Protein AF-A0A7C9RHJ8-F1 (afdb_monomer)

Foldseek 3Di:
DQLVVFALVLLVQLLVCLVVVNLVSSVVSLVSNVVSCVVVVVVVVCCCPPHDHDDLVCLLLCLLVLQRLLSSLSSVLSNDAAAQDPSSVVSLVVSVVSVVVCVVCVVVNVPDDDAPSNCSNLNNLVSSLVSLVSNVVRVDDDPSVVVSVVSVVVSVVSVVVNVVVCVVCVVVVNHDDDDDDPPPD

Sequence (185 aa):
VLYLPMVAGNFVSANLAAAFGLGDLGALFFGGGVLAWLALESVLMHRLYVHAPLAPPLRPTLGIQLAPAVVGCSAYLSLTSGAPDLIAKGLLGYGVFQFLILVRLLPWIMEQRFAASYWAFTFGLTAMAFDGLRFVERGAGGLILPLAYVLFAVTNICMAAIVIWTLWLLVHGRLVPAPTSPAVA

Radius of gyration: 18.07 Å; Cα contacts (8 Å, |Δi|>4): 200; chains: 1; bounding box: 62×36×48 Å

Organism: NCBI:txid2712852

pLDDT: mean 93.65, std 8.36, range [54.91, 98.56]

InterPro domains:
  IPR004695 Transporter protein SLAC1/Mae1/ Ssu1/TehA [PF03595] (3-166)
  IPR038665 Voltage-dependent anion channel superfamily [G3DSA:1.50.10.150] (1-176)
  IPR052951 Tellurite Resistance Ion Channel [PTHR37955] (3-175)

Mean predicted aligned error: 4.38 Å

Solvent-accessible surface area (backbone atoms only — not comparable to full-atom values): 9691 Å² total; per-residue (Å²): 116,78,55,52,70,52,22,50,45,21,18,52,48,9,33,52,27,26,76,73,68,37,49,69,64,11,50,53,26,37,50,50,12,52,56,45,38,60,61,48,48,56,58,50,52,49,46,67,72,73,46,80,77,71,58,68,89,54,36,33,50,56,28,46,70,31,22,62,36,14,39,44,25,46,21,52,51,55,69,52,79,71,60,74,48,70,67,45,51,49,24,45,51,53,21,54,50,46,45,52,52,49,61,70,45,38,67,73,42,54,74,51,80,91,58,76,51,54,58,35,31,50,63,16,40,51,31,42,20,49,40,31,47,51,33,39,75,36,68,42,55,78,74,49,41,64,47,16,54,52,41,38,52,50,35,52,52,52,49,50,51,54,50,53,54,48,52,51,28,49,77,69,68,63,60,64,79,77,82,77,72,76,79,84,127

Secondary structure (DSSP, 8-state):
-THIIIIIHHHHHHHHHHHTT-HHHHHHHHHHHHHHHHHHHHHHHHHHHHSPPPPGGGGGGGGGGGHHHHHHHHHHHHH--SS--HHHHHHHHHHHHHHHHHHHHHHHHTTSPP-GGGGGGHHHHHHHHHHHHHHHHTT--TTHHHHHHHHHHHHHHHHHHHHHHHHHHHHTT-SSPPP-PPP--

Structure (mmCIF, N/CA/C/O backbone):
data_AF-A0A7C9RHJ8-F1
#
_entry.id   AF-A0A7C9RHJ8-F1
#
loop_
_atom_site.group_PDB
_atom_site.id
_atom_site.type_symbol
_atom_site.label_atom_id
_atom_site.label_alt_id
_atom_site.label_comp_id
_atom_site.label_asym_id
_atom_site.label_entity_id
_atom_site.label_seq_id
_atom_site.pdbx_PDB_ins_code
_atom_site.Cartn_x
_atom_site.Cartn_y
_atom_site.Cartn_z
_atom_site.occupancy
_atom_site.B_iso_or_equiv
_atom_site.auth_seq_id
_atom_site.auth_comp_id
_atom_site.auth_asym_id
_atom_site.auth_atom_id
_atom_site.pdbx_PDB_model_num
ATOM 1 N N . VAL A 1 1 ? -13.067 2.347 1.877 1.00 58.03 1 VAL A N 1
ATOM 2 C CA . VAL A 1 1 ? -13.627 1.213 1.095 1.00 58.03 1 VAL A CA 1
ATOM 3 C C . VAL A 1 1 ? -13.576 1.462 -0.412 1.00 58.03 1 VAL A C 1
ATOM 5 O O . VAL A 1 1 ? -13.327 0.513 -1.136 1.00 58.03 1 VAL A O 1
ATOM 8 N N . LEU A 1 2 ? -13.714 2.708 -0.891 1.00 75.44 2 LEU A N 1
ATOM 9 C CA . LEU A 1 2 ? -13.758 3.023 -2.332 1.00 75.44 2 LEU A CA 1
ATOM 10 C C . LEU A 1 2 ? -12.549 2.534 -3.163 1.00 75.44 2 LEU A C 1
ATOM 12 O O . LEU A 1 2 ? -12.748 2.113 -4.297 1.00 75.44 2 LEU A O 1
ATOM 16 N N . TYR A 1 3 ? -11.327 2.497 -2.611 1.00 81.94 3 TYR A N 1
ATOM 17 C CA . TYR A 1 3 ? -10.165 1.967 -3.346 1.00 81.94 3 TYR A CA 1
ATOM 18 C C . TYR A 1 3 ? -10.203 0.454 -3.599 1.00 81.94 3 TYR A C 1
ATOM 20 O O . TYR A 1 3 ? -9.603 -0.010 -4.563 1.00 81.94 3 TYR A O 1
ATOM 28 N N . LEU A 1 4 ? -10.861 -0.336 -2.746 1.00 82.62 4 LEU A N 1
ATOM 29 C CA . LEU A 1 4 ? -10.744 -1.798 -2.793 1.00 82.62 4 LEU A CA 1
ATOM 30 C C . LEU A 1 4 ? -11.284 -2.410 -4.101 1.00 82.62 4 LEU A C 1
ATOM 32 O O . LEU A 1 4 ? -10.529 -3.114 -4.768 1.00 82.62 4 LEU A O 1
ATOM 36 N N . PRO A 1 5 ? -12.533 -2.140 -4.526 1.00 84.38 5 PRO A N 1
ATOM 37 C CA . PRO A 1 5 ? -13.049 -2.736 -5.755 1.00 84.38 5 PRO A CA 1
ATOM 38 C C . PRO A 1 5 ? -12.432 -2.110 -7.012 1.00 84.38 5 PRO A C 1
ATOM 40 O O . PRO A 1 5 ? -12.042 -2.829 -7.925 1.00 84.38 5 PRO A O 1
ATOM 43 N N . MET A 1 6 ? -12.315 -0.778 -7.052 1.00 86.75 6 MET A N 1
ATOM 44 C CA . MET A 1 6 ? -11.986 -0.053 -8.287 1.00 86.75 6 MET A CA 1
ATOM 45 C C . MET A 1 6 ? -10.487 0.093 -8.541 1.00 86.75 6 MET A C 1
ATOM 47 O O . MET A 1 6 ? -10.074 0.196 -9.689 1.00 86.75 6 MET A O 1
ATOM 51 N N . VAL A 1 7 ? -9.659 0.131 -7.498 1.00 94.06 7 VAL A N 1
ATOM 52 C CA . VAL A 1 7 ? -8.215 0.369 -7.644 1.00 94.06 7 VAL A CA 1
ATOM 53 C C . VAL A 1 7 ? -7.445 -0.906 -7.357 1.00 94.06 7 VAL A C 1
ATOM 55 O O . VAL A 1 7 ? -6.773 -1.435 -8.239 1.00 94.06 7 VAL A O 1
ATOM 58 N N . ALA A 1 8 ? -7.596 -1.448 -6.148 1.00 92.50 8 ALA A N 1
ATOM 59 C CA . ALA A 1 8 ? -6.897 -2.665 -5.756 1.00 92.50 8 ALA A CA 1
ATOM 60 C C . ALA A 1 8 ? -7.303 -3.859 -6.630 1.00 92.50 8 ALA A C 1
ATOM 62 O O . ALA A 1 8 ? -6.426 -4.565 -7.115 1.00 92.50 8 ALA A O 1
ATOM 63 N N . GLY A 1 9 ? -8.601 -4.053 -6.893 1.00 94.12 9 GLY A N 1
ATOM 64 C CA . GLY A 1 9 ? -9.081 -5.128 -7.769 1.00 94.12 9 GLY A CA 1
ATOM 65 C C . GLY A 1 9 ? -8.458 -5.085 -9.169 1.00 94.12 9 GLY A C 1
ATOM 66 O O . GLY A 1 9 ? -7.994 -6.108 -9.672 1.00 94.12 9 GLY A O 1
ATOM 67 N N . ASN A 1 10 ? -8.360 -3.892 -9.759 1.00 97.31 10 ASN A N 1
ATOM 68 C CA . ASN A 1 10 ? -7.722 -3.685 -11.058 1.00 97.31 10 ASN A CA 1
ATOM 69 C C . ASN A 1 10 ? -6.212 -3.982 -11.015 1.00 97.31 10 ASN A C 1
ATOM 71 O O . ASN A 1 10 ? -5.720 -4.759 -11.827 1.00 97.31 10 ASN A O 1
ATOM 75 N N . PHE A 1 11 ? -5.467 -3.460 -10.038 1.00 97.94 11 PHE A N 1
ATOM 76 C CA . PHE A 1 11 ? -4.027 -3.739 -9.941 1.00 97.94 11 PHE A CA 1
ATOM 77 C C . PHE A 1 11 ? -3.700 -5.202 -9.617 1.00 97.94 11 PHE A C 1
ATOM 79 O O . PHE A 1 11 ? -2.721 -5.746 -10.126 1.00 97.94 11 PHE A O 1
ATOM 86 N N . VAL A 1 12 ? -4.516 -5.872 -8.802 1.00 96.88 12 VAL A N 1
ATOM 87 C CA . VAL A 1 12 ? -4.368 -7.312 -8.543 1.00 96.88 12 VAL A CA 1
ATOM 88 C C . VAL A 1 12 ? -4.654 -8.111 -9.816 1.00 96.88 12 VAL A C 1
ATOM 90 O O . VAL A 1 12 ? -3.893 -9.020 -10.141 1.00 96.88 12 VAL A O 1
ATOM 93 N N . SER A 1 13 ? -5.681 -7.733 -10.582 1.00 97.81 13 SER A N 1
ATOM 94 C CA . SER A 1 13 ? -5.983 -8.354 -11.879 1.00 97.81 13 SER A CA 1
ATOM 95 C C . SER A 1 13 ? -4.847 -8.152 -12.884 1.00 97.81 13 SER A C 1
ATOM 97 O O . SER A 1 13 ? -4.486 -9.089 -13.589 1.00 97.81 13 SER A O 1
ATOM 99 N N . ALA A 1 14 ? -4.225 -6.969 -12.897 1.00 98.25 14 ALA A N 1
ATOM 100 C CA . ALA A 1 14 ? -3.061 -6.678 -13.729 1.00 98.25 14 ALA A CA 1
ATOM 101 C C . ALA A 1 14 ? -1.853 -7.562 -13.377 1.00 98.25 14 ALA A C 1
ATOM 103 O O . ALA A 1 14 ? -1.250 -8.160 -14.267 1.00 98.25 14 ALA A O 1
ATOM 104 N N . ASN A 1 15 ? -1.540 -7.704 -12.083 1.00 97.06 15 ASN A N 1
ATOM 105 C CA . ASN A 1 15 ? -0.492 -8.614 -11.609 1.00 97.06 15 ASN A CA 1
ATOM 106 C C . ASN A 1 15 ? -0.766 -10.066 -12.022 1.00 97.06 15 ASN A C 1
ATOM 108 O O . ASN A 1 15 ? 0.134 -10.759 -12.493 1.00 97.06 15 ASN A O 1
ATOM 112 N N . LEU A 1 16 ? -2.009 -10.526 -11.861 1.00 97.81 16 LEU A N 1
ATOM 113 C CA . LEU A 1 16 ? -2.390 -11.891 -12.207 1.00 97.81 16 LEU A CA 1
ATOM 114 C C . LEU A 1 16 ? -2.305 -12.137 -13.719 1.00 97.81 16 LEU A C 1
ATOM 116 O O . LEU A 1 16 ? -1.747 -13.143 -14.145 1.00 97.81 16 LEU A O 1
ATOM 120 N N . ALA A 1 17 ? -2.803 -11.205 -14.532 1.00 98.06 17 ALA A N 1
ATOM 121 C CA . ALA A 1 17 ? -2.703 -11.275 -15.986 1.00 98.06 17 ALA A CA 1
ATOM 122 C C . ALA A 1 17 ? -1.237 -11.339 -16.442 1.00 98.06 17 ALA A C 1
ATOM 124 O O . ALA A 1 17 ? -0.893 -12.188 -17.264 1.00 98.06 17 ALA A O 1
ATOM 125 N N . ALA A 1 18 ? -0.359 -10.524 -15.847 1.00 97.25 18 ALA A N 1
ATOM 126 C CA . ALA A 1 18 ? 1.078 -10.575 -16.105 1.00 97.25 18 ALA A CA 1
ATOM 127 C C . ALA A 1 18 ? 1.683 -11.950 -15.768 1.00 97.25 18 ALA A C 1
ATOM 129 O O . ALA A 1 18 ? 2.446 -12.495 -16.565 1.00 97.25 18 ALA A O 1
ATOM 130 N N . ALA A 1 19 ? 1.298 -12.551 -14.636 1.00 96.50 19 ALA A N 1
ATOM 131 C CA . ALA A 1 19 ? 1.767 -13.878 -14.231 1.00 96.50 19 ALA A CA 1
ATOM 132 C C . ALA A 1 19 ? 1.355 -14.997 -15.209 1.00 96.50 19 ALA A C 1
ATOM 134 O O . ALA A 1 19 ? 2.081 -15.978 -15.354 1.00 96.50 19 ALA A O 1
ATOM 135 N N . PHE A 1 20 ? 0.228 -14.840 -15.912 1.00 97.62 20 PHE A N 1
ATOM 136 C CA . PHE A 1 20 ? -0.222 -15.756 -16.969 1.00 97.62 20 PHE A CA 1
ATOM 137 C C . PHE A 1 20 ? 0.298 -15.400 -18.373 1.00 97.62 20 PHE A C 1
ATOM 139 O O . PHE A 1 20 ? -0.096 -16.036 -19.348 1.00 97.62 20 PHE A O 1
ATOM 146 N N . GLY A 1 21 ? 1.162 -14.388 -18.507 1.00 97.06 21 GLY A N 1
ATOM 147 C CA . GLY A 1 21 ? 1.668 -13.925 -19.804 1.00 97.06 21 GLY A CA 1
ATOM 148 C C . GLY A 1 21 ? 0.656 -13.118 -20.629 1.00 97.06 21 GLY A C 1
ATOM 149 O O . GLY A 1 21 ? 0.895 -12.845 -21.802 1.00 97.06 21 GLY A O 1
ATOM 150 N N . LEU A 1 22 ? -0.464 -12.702 -20.031 1.00 97.81 22 LEU A N 1
ATOM 151 C CA . LEU A 1 22 ? -1.516 -11.901 -20.664 1.00 97.81 22 LEU A CA 1
ATOM 152 C C . LEU A 1 22 ? -1.205 -10.400 -20.533 1.00 97.81 22 LEU A C 1
ATOM 154 O O . LEU A 1 22 ? -1.938 -9.655 -19.880 1.00 97.81 22 LEU A O 1
ATOM 158 N N . GLY A 1 23 ? -0.096 -9.961 -21.137 1.00 96.81 23 GLY A N 1
ATOM 159 C CA . GLY A 1 23 ? 0.442 -8.601 -20.991 1.00 96.81 23 GLY A CA 1
ATOM 160 C C . GLY A 1 23 ? -0.550 -7.489 -21.347 1.00 96.81 23 GLY A C 1
ATOM 161 O O . GLY A 1 23 ? -0.765 -6.590 -20.537 1.00 96.81 23 GLY A O 1
ATOM 162 N N . ASP A 1 24 ? -1.216 -7.583 -22.502 1.00 97.69 24 ASP A N 1
ATOM 163 C CA . ASP A 1 24 ? -2.173 -6.560 -22.957 1.00 97.69 24 ASP A CA 1
ATOM 164 C C . ASP A 1 24 ? -3.378 -6.440 -22.019 1.00 97.69 24 ASP A C 1
ATOM 166 O O . ASP A 1 24 ? -3.777 -5.340 -21.638 1.00 97.69 24 ASP A O 1
ATOM 170 N N . LEU A 1 25 ? -3.927 -7.576 -21.578 1.00 98.19 25 LEU A N 1
ATOM 171 C CA . LEU A 1 25 ? -5.016 -7.593 -20.601 1.00 98.19 25 LEU A CA 1
ATOM 172 C C . LEU A 1 25 ? -4.565 -6.969 -19.277 1.00 98.19 25 LEU A C 1
ATOM 174 O O . LEU A 1 25 ? -5.292 -6.178 -18.674 1.00 98.19 25 LEU A O 1
ATOM 178 N N . GLY A 1 26 ? -3.349 -7.295 -18.843 1.00 98.25 26 GLY A N 1
ATOM 179 C CA . GLY A 1 26 ? -2.755 -6.702 -17.659 1.00 98.25 26 GLY A CA 1
ATOM 180 C C . GLY A 1 26 ? -2.580 -5.189 -17.786 1.00 98.25 26 GLY A C 1
ATOM 181 O O . GLY A 1 26 ? -2.896 -4.467 -16.842 1.00 98.25 26 GLY A O 1
ATOM 182 N N . ALA A 1 27 ? -2.181 -4.690 -18.957 1.00 98.19 27 ALA A N 1
ATOM 183 C CA . ALA A 1 27 ? -2.074 -3.260 -19.235 1.00 98.19 27 ALA A CA 1
ATOM 184 C C . ALA A 1 27 ? -3.438 -2.548 -19.183 1.00 98.19 27 ALA A C 1
ATOM 186 O O . ALA A 1 27 ? -3.531 -1.457 -18.615 1.00 98.19 27 ALA A O 1
ATOM 187 N N . LEU A 1 28 ? -4.508 -3.171 -19.697 1.00 98.31 28 LEU A N 1
ATOM 188 C CA . LEU A 1 28 ? -5.873 -2.636 -19.596 1.00 98.31 28 LEU A CA 1
ATOM 189 C C . LEU A 1 28 ? -6.322 -2.509 -18.134 1.00 98.31 28 LEU A C 1
ATOM 191 O O . LEU A 1 28 ? -6.813 -1.455 -17.723 1.00 98.31 28 LEU A O 1
ATOM 195 N N . PHE A 1 29 ? -6.105 -3.553 -17.330 1.00 98.38 29 PHE A N 1
ATOM 196 C CA . PHE A 1 29 ? -6.409 -3.521 -15.899 1.00 98.38 29 PHE A CA 1
ATOM 197 C C . PHE A 1 29 ? -5.551 -2.501 -15.146 1.00 98.38 29 PHE A C 1
ATOM 199 O O . PHE A 1 29 ? -6.068 -1.761 -14.310 1.00 98.38 29 PHE A O 1
ATOM 206 N N . PHE A 1 30 ? -4.258 -2.405 -15.462 1.00 98.38 30 PHE A N 1
ATOM 207 C CA . PHE A 1 30 ? -3.368 -1.410 -14.873 1.00 98.38 30 PHE A CA 1
ATOM 208 C C . PHE A 1 30 ? -3.857 0.014 -15.162 1.00 98.38 30 PHE A C 1
ATOM 210 O O . PHE A 1 30 ? -4.020 0.803 -14.232 1.00 98.38 30 PHE A O 1
ATOM 217 N N . GLY A 1 31 ? -4.174 0.324 -16.423 1.00 97.88 31 GLY A N 1
ATOM 218 C CA . GLY A 1 31 ? -4.719 1.622 -16.821 1.00 97.88 31 GLY A CA 1
ATOM 219 C C . GLY A 1 31 ? -6.036 1.946 -16.113 1.00 97.88 31 GLY A C 1
ATOM 220 O O . GLY A 1 31 ? -6.184 3.037 -15.561 1.00 97.88 31 GLY A O 1
ATOM 221 N N . GLY A 1 32 ? -6.960 0.980 -16.046 1.00 97.69 32 GLY A N 1
ATOM 222 C CA . GLY A 1 32 ? -8.212 1.116 -15.297 1.00 97.69 32 GLY A CA 1
ATOM 223 C C . GLY A 1 32 ? -7.983 1.425 -13.814 1.00 97.69 32 GLY A C 1
ATOM 224 O O . GLY A 1 32 ? -8.631 2.313 -13.262 1.00 97.69 32 GLY A O 1
ATOM 225 N N . GLY A 1 33 ? -7.011 0.756 -13.187 1.00 97.62 33 GLY A N 1
ATOM 226 C CA . GLY A 1 33 ? -6.621 0.995 -11.798 1.00 97.62 33 GLY A CA 1
ATOM 227 C C . GLY A 1 33 ? -6.017 2.382 -11.569 1.00 97.62 33 GLY A C 1
ATOM 228 O O . GLY A 1 33 ? -6.431 3.069 -10.636 1.00 97.62 33 GLY A O 1
ATOM 229 N N . VAL A 1 34 ? -5.092 2.828 -12.428 1.00 97.69 34 VAL A N 1
ATOM 230 C CA . VAL A 1 34 ? -4.459 4.157 -12.320 1.00 97.69 34 VAL A CA 1
ATOM 231 C C . VAL A 1 34 ? -5.487 5.271 -12.498 1.00 97.69 34 VAL A C 1
ATOM 233 O O . VAL A 1 34 ? -5.550 6.183 -11.675 1.00 97.69 34 VAL A O 1
ATOM 236 N N . LEU A 1 35 ? -6.319 5.206 -13.539 1.00 96.88 35 LEU A N 1
ATOM 237 C CA . LEU A 1 35 ? -7.312 6.249 -13.807 1.00 96.88 35 LEU A CA 1
ATOM 238 C C . LEU A 1 35 ? -8.378 6.309 -12.706 1.00 96.88 35 LEU A C 1
ATOM 240 O O . LEU A 1 35 ? -8.727 7.398 -12.247 1.00 96.88 35 LEU A O 1
ATOM 244 N N . ALA A 1 36 ? -8.848 5.152 -12.226 1.00 96.00 36 ALA A N 1
ATOM 245 C CA . ALA A 1 36 ? -9.770 5.093 -11.095 1.00 96.00 36 ALA A CA 1
ATOM 246 C C . ALA A 1 36 ? -9.131 5.628 -9.807 1.00 96.00 36 ALA A C 1
ATOM 248 O O . ALA A 1 36 ? -9.794 6.330 -9.043 1.00 96.00 36 ALA A O 1
ATOM 249 N N . TRP A 1 37 ? -7.852 5.324 -9.569 1.00 96.56 37 TRP A N 1
ATOM 250 C CA . TRP A 1 37 ? -7.121 5.840 -8.418 1.00 96.56 37 TRP A CA 1
ATOM 251 C C . TRP A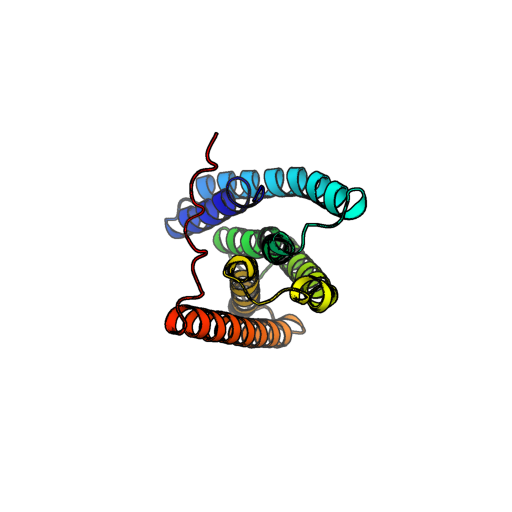 1 37 ? -7.070 7.358 -8.438 1.00 96.56 37 TRP A C 1
ATOM 253 O O . TRP A 1 37 ? -7.538 7.974 -7.485 1.00 96.56 37 TRP A O 1
ATOM 263 N N . LEU A 1 38 ? -6.579 7.961 -9.519 1.00 94.31 38 LEU A N 1
ATOM 264 C CA . LEU A 1 38 ? -6.441 9.413 -9.602 1.00 94.31 38 LEU A CA 1
ATOM 265 C C . LEU A 1 38 ? -7.791 10.129 -9.451 1.00 94.31 38 LEU A C 1
ATOM 267 O O . LEU A 1 38 ? -7.870 11.135 -8.749 1.00 94.31 38 LEU A O 1
ATOM 271 N N . ALA A 1 39 ? -8.863 9.581 -10.031 1.00 93.88 39 ALA A N 1
ATOM 272 C CA . ALA A 1 39 ? -10.209 10.129 -9.874 1.00 93.88 39 ALA A CA 1
ATOM 273 C C . ALA A 1 39 ? -10.719 10.056 -8.419 1.00 93.88 39 ALA A C 1
ATOM 275 O O . ALA A 1 39 ? -11.304 11.014 -7.911 1.00 93.88 39 ALA A O 1
ATOM 276 N N . LEU A 1 40 ? -10.502 8.929 -7.732 1.00 93.75 40 LEU A N 1
ATOM 277 C CA . LEU A 1 40 ? -10.961 8.724 -6.353 1.00 93.75 40 LEU A CA 1
ATOM 278 C C . LEU A 1 40 ? -10.103 9.460 -5.320 1.00 93.75 40 LEU A C 1
ATOM 280 O O . LEU A 1 40 ? -10.640 9.934 -4.317 1.00 93.75 40 LEU A O 1
ATOM 284 N N . GLU A 1 41 ? -8.796 9.565 -5.558 1.00 92.69 41 GLU A N 1
ATOM 285 C CA . GLU A 1 41 ? -7.831 10.203 -4.660 1.00 92.69 41 GLU A CA 1
ATOM 286 C C . GLU A 1 41 ? -8.237 11.650 -4.378 1.00 92.69 41 GLU A C 1
ATOM 288 O O . GLU A 1 41 ? -8.322 12.050 -3.219 1.00 92.69 41 GLU A O 1
ATOM 293 N N . SER A 1 42 ? -8.583 12.423 -5.414 1.00 90.19 42 SER A N 1
ATOM 294 C CA . SER A 1 42 ? -9.005 13.820 -5.251 1.00 90.19 42 SER A CA 1
ATOM 295 C C . SER A 1 42 ? -10.246 13.960 -4.366 1.00 90.19 42 SER A C 1
ATOM 297 O O . SER A 1 42 ? -10.281 14.809 -3.474 1.00 90.19 42 SER A O 1
ATOM 299 N N . VAL A 1 43 ? -11.253 13.103 -4.565 1.00 92.88 43 VAL A N 1
ATOM 300 C CA . VAL A 1 43 ? -12.499 13.123 -3.780 1.00 92.88 43 VAL A CA 1
ATOM 301 C C . VAL A 1 43 ? -12.235 12.732 -2.326 1.00 92.88 43 VAL A C 1
ATOM 303 O O . VAL A 1 43 ? -12.764 13.348 -1.396 1.00 92.88 43 VAL A O 1
ATOM 306 N N . LEU A 1 44 ? -11.395 11.720 -2.110 1.00 92.12 44 LEU A N 1
ATOM 307 C CA . LEU A 1 44 ? -11.059 11.242 -0.774 1.00 92.12 44 LEU A CA 1
ATOM 308 C C . LEU A 1 44 ? -10.207 12.250 -0.009 1.00 92.12 44 LEU A C 1
ATOM 310 O O . LEU A 1 44 ? -10.528 12.540 1.143 1.00 92.12 44 LEU A O 1
ATOM 314 N N . MET A 1 45 ? -9.197 12.845 -0.644 1.00 92.12 45 MET A N 1
ATOM 315 C CA . MET A 1 45 ? -8.397 13.907 -0.032 1.00 92.12 45 MET A CA 1
ATOM 316 C C . MET A 1 45 ? -9.261 15.116 0.324 1.00 92.12 45 MET A C 1
ATOM 318 O O . MET A 1 45 ? -9.202 15.590 1.458 1.00 92.12 45 MET A O 1
ATOM 322 N N . HIS A 1 46 ? -10.149 15.550 -0.576 1.00 94.00 46 HIS A N 1
ATOM 323 C CA . HIS A 1 46 ? -11.100 16.622 -0.278 1.00 94.00 46 HIS A CA 1
ATOM 324 C C . HIS A 1 46 ? -11.946 16.300 0.965 1.00 94.00 46 HIS A C 1
ATOM 326 O O . HIS A 1 46 ? -12.058 17.119 1.878 1.00 94.00 46 HIS A O 1
ATOM 332 N N . ARG A 1 47 ? -12.479 15.074 1.072 1.00 93.50 47 ARG A N 1
ATOM 333 C CA . ARG A 1 47 ? -13.237 14.643 2.257 1.00 93.50 47 ARG A CA 1
ATOM 334 C C . ARG A 1 47 ? -12.402 14.634 3.530 1.00 93.50 47 ARG A C 1
ATOM 336 O O . ARG A 1 47 ? -12.942 14.901 4.604 1.00 93.50 47 ARG A O 1
ATOM 343 N N . LEU A 1 48 ? -11.137 14.237 3.457 1.00 92.19 48 LEU A N 1
ATOM 344 C CA . LEU A 1 48 ? -10.272 14.160 4.634 1.00 92.19 48 LEU A CA 1
ATOM 345 C C . LEU A 1 48 ? -9.851 15.546 5.131 1.00 92.19 48 LEU A C 1
ATOM 347 O O . LEU A 1 48 ? -9.658 15.701 6.333 1.00 92.19 48 LEU A O 1
ATOM 351 N N . TYR A 1 49 ? -9.760 16.538 4.244 1.00 92.31 49 TYR A N 1
ATOM 352 C CA . TYR A 1 49 ? -9.387 17.904 4.613 1.00 92.31 49 TYR A CA 1
ATOM 353 C C . TYR A 1 49 ? -10.564 18.787 5.029 1.00 92.31 49 TYR A C 1
ATOM 355 O O . TYR A 1 49 ? -10.402 19.617 5.919 1.00 92.31 49 TYR A O 1
ATOM 363 N N . VAL A 1 50 ? -11.732 18.634 4.399 1.00 95.81 50 VAL A N 1
ATOM 364 C CA . VAL A 1 50 ? -12.841 19.593 4.553 1.00 95.81 50 VAL A CA 1
ATOM 365 C C . VAL A 1 50 ? -13.910 19.115 5.532 1.00 95.81 50 VAL A C 1
ATOM 367 O O . VAL A 1 50 ? -14.502 19.917 6.251 1.00 95.81 50 VAL A O 1
ATOM 370 N N . HIS A 1 51 ? -14.194 17.813 5.565 1.00 93.94 51 HIS A N 1
ATOM 371 C CA . HIS A 1 51 ? -15.271 17.281 6.397 1.00 93.94 51 HIS A CA 1
ATOM 372 C C . HIS A 1 51 ? -14.787 16.871 7.784 1.00 93.94 51 HIS A C 1
ATOM 374 O O . HIS A 1 51 ? -13.594 16.718 8.039 1.00 93.94 51 HIS A O 1
ATOM 380 N N . ALA A 1 52 ? -15.753 16.627 8.674 1.00 93.31 52 ALA A N 1
ATOM 381 C CA . ALA A 1 52 ? -15.479 16.168 10.024 1.00 93.31 52 ALA A CA 1
ATOM 382 C C . ALA A 1 52 ? -14.513 14.959 10.034 1.00 93.31 52 ALA A C 1
ATOM 384 O O . ALA A 1 52 ? -14.599 14.069 9.160 1.00 93.31 52 ALA A O 1
ATOM 385 N N . PRO A 1 53 ? -13.603 14.900 11.026 1.00 91.62 53 PRO A N 1
ATOM 386 C CA . PRO A 1 53 ? -12.695 13.777 11.190 1.00 91.62 53 PRO A CA 1
ATOM 387 C C . PRO A 1 53 ? -13.443 12.445 11.214 1.00 91.62 53 PRO A C 1
ATOM 389 O O . PRO A 1 53 ? -14.591 12.356 11.654 1.00 91.62 53 PRO A O 1
ATOM 392 N N . LEU A 1 54 ? -12.787 11.388 10.737 1.00 91.81 54 LEU A N 1
ATOM 393 C CA . LEU A 1 54 ? -13.350 10.044 10.824 1.00 91.81 54 LEU A CA 1
ATOM 394 C C . LEU A 1 54 ? -13.634 9.686 12.288 1.00 91.81 54 LEU A C 1
ATOM 396 O O . LEU A 1 54 ? -12.784 9.887 13.166 1.00 91.81 54 LEU A O 1
ATOM 400 N N . ALA A 1 55 ? -14.818 9.113 12.523 1.00 92.31 55 ALA A N 1
ATOM 401 C CA . ALA A 1 55 ? -15.156 8.511 13.805 1.00 92.31 55 ALA A CA 1
ATOM 402 C C . ALA A 1 55 ? -14.044 7.527 14.207 1.00 92.31 55 ALA A C 1
ATOM 404 O O . ALA A 1 55 ? -13.544 6.824 13.318 1.00 92.31 55 ALA A O 1
ATOM 405 N N . PRO A 1 56 ? -13.656 7.451 15.497 1.00 91.94 56 PRO A N 1
ATOM 406 C CA . PRO A 1 56 ? -12.502 6.665 15.922 1.00 91.94 56 PRO A CA 1
ATOM 407 C C . PRO A 1 56 ? -12.442 5.265 15.286 1.00 91.94 56 PRO A C 1
ATOM 409 O O . PRO A 1 56 ? -11.455 5.034 14.580 1.00 91.94 56 PRO A O 1
ATOM 412 N N . PRO A 1 57 ? -13.507 4.423 15.327 1.00 90.25 57 PRO A N 1
ATOM 413 C CA . PRO A 1 57 ? -13.491 3.054 14.778 1.00 90.25 57 PRO A CA 1
ATOM 414 C C . PRO A 1 57 ? -13.089 2.938 13.301 1.00 90.25 57 PRO A C 1
ATOM 416 O O . PRO A 1 57 ? -12.612 1.892 12.859 1.00 90.25 57 PRO A O 1
ATOM 419 N N . LEU A 1 58 ? -13.283 4.010 12.525 1.00 92.00 58 LEU A N 1
ATOM 420 C CA . LEU A 1 58 ? -12.999 4.060 11.093 1.00 92.00 58 LEU A CA 1
ATOM 421 C C . LEU A 1 58 ? -11.591 4.565 10.775 1.00 92.00 58 LEU A C 1
ATOM 423 O O . LEU A 1 58 ? -11.114 4.347 9.663 1.00 92.00 58 LEU A O 1
ATOM 427 N N . ARG A 1 59 ? -10.898 5.216 11.712 1.00 94.50 59 ARG A N 1
ATOM 428 C CA . ARG A 1 59 ? -9.551 5.763 11.476 1.00 94.50 59 ARG A CA 1
ATOM 429 C C . ARG A 1 59 ? -8.527 4.725 10.987 1.00 94.50 59 ARG A C 1
ATOM 431 O O . ARG A 1 59 ? -7.764 5.081 10.093 1.00 94.50 59 ARG A O 1
ATOM 438 N N . PRO A 1 60 ? -8.513 3.451 11.441 1.00 94.62 60 PRO A N 1
ATOM 439 C CA . PRO A 1 60 ? -7.530 2.475 10.967 1.00 94.62 60 PRO A CA 1
ATOM 440 C C . PRO A 1 60 ? -7.723 2.126 9.489 1.00 94.62 60 PRO A C 1
ATOM 442 O O . PRO A 1 60 ? -6.777 1.720 8.823 1.00 94.62 60 PRO A O 1
ATOM 445 N N . THR A 1 61 ? -8.917 2.369 8.929 1.00 93.62 61 THR A N 1
ATOM 446 C CA . THR A 1 61 ? -9.176 2.165 7.495 1.00 93.62 61 THR A CA 1
ATOM 447 C C . THR A 1 61 ? -8.379 3.112 6.596 1.00 93.62 61 THR A C 1
ATOM 449 O O . THR A 1 61 ? -8.236 2.830 5.407 1.00 93.62 61 THR A O 1
ATOM 452 N N . LEU A 1 62 ? -7.792 4.182 7.150 1.00 94.31 62 LEU A N 1
ATOM 453 C CA . LEU A 1 62 ? -6.831 5.026 6.439 1.00 94.31 62 LEU A CA 1
ATOM 454 C C . LEU A 1 62 ? -5.576 4.262 6.013 1.00 94.31 62 LEU A C 1
ATOM 456 O O . LEU A 1 62 ? -4.931 4.683 5.062 1.00 94.31 62 LEU A O 1
ATOM 460 N N . GLY A 1 63 ? -5.268 3.112 6.622 1.00 94.81 63 GLY A N 1
ATOM 461 C CA . GLY A 1 63 ? -4.208 2.227 6.135 1.00 94.81 63 GLY A CA 1
ATOM 462 C C . GLY A 1 63 ? -4.395 1.799 4.673 1.00 94.81 63 GLY A C 1
ATOM 463 O O . GLY A 1 63 ? -3.410 1.620 3.962 1.00 94.81 63 GLY A O 1
ATOM 464 N N . ILE A 1 64 ? -5.642 1.742 4.181 1.00 95.19 64 ILE A N 1
ATOM 465 C CA . ILE A 1 64 ? -5.949 1.433 2.773 1.00 95.19 64 ILE A CA 1
ATOM 466 C C . ILE A 1 64 ? -5.370 2.504 1.834 1.00 95.19 64 ILE A C 1
ATOM 468 O O . ILE A 1 64 ? -5.021 2.183 0.705 1.00 95.19 64 ILE A O 1
ATOM 472 N N . GLN A 1 65 ? -5.226 3.752 2.291 1.00 94.19 65 GLN A N 1
ATOM 473 C CA . GLN A 1 65 ? -4.680 4.871 1.510 1.00 94.19 65 GLN A CA 1
ATOM 474 C C . GLN A 1 65 ? -3.230 4.632 1.065 1.00 94.19 65 GLN A C 1
ATOM 476 O O . GLN A 1 65 ? -2.789 5.216 0.081 1.00 94.19 65 GLN A O 1
ATOM 481 N N . LEU A 1 66 ? -2.491 3.761 1.764 1.00 95.88 66 LEU A N 1
ATOM 482 C CA . LEU A 1 66 ? -1.137 3.380 1.368 1.00 95.88 66 LEU A CA 1
ATOM 483 C C . LEU A 1 66 ? -1.128 2.529 0.094 1.00 95.88 66 LEU A C 1
ATOM 485 O O . LEU A 1 66 ? -0.195 2.615 -0.697 1.00 95.88 66 LEU A O 1
ATOM 489 N N . ALA A 1 67 ? -2.154 1.697 -0.097 1.00 96.19 67 ALA A N 1
ATOM 490 C CA . ALA A 1 67 ? -2.151 0.629 -1.088 1.00 96.19 67 ALA A CA 1
ATOM 491 C C . ALA A 1 67 ? -2.085 1.099 -2.555 1.00 96.19 67 ALA A C 1
ATOM 493 O O . ALA A 1 67 ? -1.298 0.508 -3.288 1.00 96.19 67 ALA A O 1
ATOM 494 N N . PRO A 1 68 ? -2.837 2.119 -3.025 1.00 96.62 68 PRO A N 1
ATOM 495 C CA . PRO A 1 68 ? -2.902 2.449 -4.451 1.00 96.62 68 PRO A CA 1
ATOM 496 C C . PRO A 1 68 ? -1.542 2.621 -5.132 1.00 96.62 68 PRO A C 1
ATOM 498 O O . PRO A 1 68 ? -1.295 2.015 -6.169 1.00 96.62 68 PRO A O 1
ATOM 501 N N . ALA A 1 69 ? -0.640 3.389 -4.522 1.00 97.50 69 ALA A N 1
ATOM 502 C CA . ALA A 1 69 ? 0.644 3.714 -5.126 1.00 97.50 69 ALA A CA 1
ATOM 503 C C . ALA A 1 69 ? 1.586 2.509 -5.208 1.00 97.50 69 ALA A C 1
ATOM 505 O O . ALA A 1 69 ? 2.152 2.234 -6.262 1.00 97.50 69 ALA A O 1
ATOM 506 N N . VAL A 1 70 ? 1.727 1.772 -4.107 1.00 98.19 70 VAL A N 1
ATOM 507 C CA . VAL A 1 70 ? 2.649 0.629 -4.012 1.00 98.19 70 VAL A CA 1
ATOM 508 C C . VAL A 1 70 ? 2.090 -0.592 -4.736 1.00 98.19 70 VAL A C 1
ATOM 510 O O . VAL A 1 70 ? 2.763 -1.188 -5.556 1.00 98.19 70 VAL A O 1
ATOM 513 N N . VAL A 1 71 ? 0.798 -0.888 -4.617 1.00 98.12 71 VAL A N 1
ATOM 514 C CA . VAL A 1 71 ? 0.186 -1.984 -5.387 1.00 98.12 71 VAL A CA 1
ATOM 515 C C . VAL A 1 71 ? 0.188 -1.665 -6.888 1.00 98.12 71 VAL A C 1
ATOM 517 O O . VAL A 1 71 ? 0.397 -2.558 -7.712 1.00 98.12 71 VAL A O 1
ATOM 520 N N . GLY A 1 72 ? 0.006 -0.391 -7.252 1.00 98.19 72 GLY A N 1
ATOM 521 C CA . GLY A 1 72 ? 0.217 0.093 -8.614 1.00 98.19 72 GLY A CA 1
ATOM 522 C C . GLY A 1 72 ? 1.669 -0.081 -9.070 1.00 98.19 72 GLY A C 1
ATOM 523 O O . GLY A 1 72 ? 1.899 -0.508 -10.197 1.00 98.19 72 GLY A O 1
ATOM 524 N N . CYS A 1 73 ? 2.647 0.171 -8.195 1.00 98.56 73 CYS A N 1
ATOM 525 C CA . CYS A 1 73 ? 4.062 -0.099 -8.457 1.00 98.56 73 CYS A CA 1
ATOM 526 C C . CYS A 1 73 ? 4.304 -1.591 -8.719 1.00 98.56 73 CYS A C 1
ATOM 528 O O . CYS A 1 73 ? 4.873 -1.932 -9.755 1.00 98.56 73 CYS A O 1
ATOM 530 N N . SER A 1 74 ? 3.788 -2.479 -7.864 1.00 98.06 74 SER A N 1
ATOM 531 C CA . SER A 1 74 ? 3.887 -3.929 -8.054 1.00 98.06 74 SER A CA 1
ATOM 532 C C . SER A 1 74 ? 3.294 -4.360 -9.397 1.00 98.06 74 SER A C 1
ATOM 534 O O . SER A 1 74 ? 3.942 -5.083 -10.150 1.00 98.06 74 SER A O 1
ATOM 536 N N . ALA A 1 75 ? 2.095 -3.868 -9.736 1.00 98.38 75 ALA A N 1
ATOM 537 C CA . ALA A 1 75 ? 1.433 -4.153 -11.012 1.00 98.38 75 ALA A CA 1
ATOM 538 C C . ALA A 1 75 ? 2.250 -3.664 -12.214 1.00 98.38 75 ALA A C 1
ATOM 540 O O . ALA A 1 75 ? 2.437 -4.403 -13.180 1.00 98.38 75 ALA A O 1
ATOM 541 N N . TYR A 1 76 ? 2.778 -2.443 -12.136 1.00 98.56 76 TYR A N 1
ATOM 542 C CA . TYR A 1 76 ? 3.622 -1.869 -13.177 1.00 98.56 76 TYR A CA 1
ATOM 543 C C . TYR A 1 76 ? 4.905 -2.679 -13.379 1.00 98.56 76 TYR A C 1
ATOM 545 O O . TYR A 1 76 ? 5.268 -3.009 -14.509 1.00 98.56 76 TYR A O 1
ATOM 553 N N . LEU A 1 77 ? 5.580 -3.051 -12.288 1.00 98.12 77 LEU A N 1
ATOM 554 C CA . LEU A 1 77 ? 6.767 -3.896 -12.352 1.00 98.12 77 LEU A CA 1
ATOM 555 C C . LEU A 1 77 ? 6.425 -5.259 -12.953 1.00 98.12 77 LEU A C 1
ATOM 557 O O . LEU A 1 77 ? 7.178 -5.738 -13.789 1.00 98.12 77 LEU A O 1
ATOM 561 N N . SER A 1 78 ? 5.300 -5.877 -12.604 1.00 97.56 78 SER A N 1
ATOM 562 C CA . SER A 1 78 ? 4.904 -7.172 -13.175 1.00 97.56 78 SER A CA 1
ATOM 563 C C . SER A 1 78 ? 4.695 -7.131 -14.693 1.00 97.56 78 SER A C 1
ATOM 565 O O . SER A 1 78 ? 4.975 -8.120 -15.362 1.00 97.56 78 SER A O 1
ATOM 567 N N . LEU A 1 79 ? 4.266 -5.992 -15.245 1.00 98.06 79 LEU A N 1
ATOM 568 C CA . LEU A 1 79 ? 4.040 -5.802 -16.685 1.00 98.06 79 LEU A CA 1
ATOM 569 C C . LEU A 1 79 ? 5.280 -5.347 -17.462 1.00 98.06 79 LEU A C 1
ATOM 571 O O . LEU A 1 79 ? 5.265 -5.319 -18.690 1.00 98.06 79 LEU A O 1
ATOM 575 N N . THR A 1 80 ? 6.347 -4.971 -16.762 1.00 97.19 80 THR A N 1
ATOM 576 C CA . THR A 1 80 ? 7.564 -4.417 -17.361 1.00 97.19 80 THR A CA 1
ATOM 577 C C . THR A 1 80 ? 8.787 -5.259 -17.019 1.00 97.19 80 THR A C 1
ATOM 579 O O . THR A 1 80 ? 8.819 -6.013 -16.045 1.00 97.19 80 THR A O 1
ATOM 582 N N . SER A 1 81 ? 9.842 -5.110 -17.814 1.00 94.69 81 SER A N 1
ATOM 583 C CA . SER A 1 81 ? 11.123 -5.792 -17.625 1.00 94.69 81 SER A CA 1
ATOM 584 C C . SER A 1 81 ? 12.280 -4.798 -17.594 1.00 94.69 81 SER A C 1
ATOM 586 O O . SER A 1 81 ? 12.156 -3.678 -18.082 1.00 94.69 81 SER A O 1
ATOM 588 N N . GLY A 1 82 ? 13.430 -5.234 -17.083 1.00 94.75 82 GLY A N 1
ATOM 589 C CA . GLY A 1 82 ? 14.621 -4.395 -16.968 1.00 94.75 82 GLY A CA 1
ATOM 590 C C . GLY A 1 82 ? 14.653 -3.577 -15.677 1.00 94.75 82 GLY A C 1
ATOM 591 O O . GLY A 1 82 ? 13.919 -3.855 -14.725 1.00 94.75 82 GLY A O 1
ATOM 592 N N . ALA A 1 83 ? 15.554 -2.594 -15.637 1.00 95.38 83 ALA A N 1
ATOM 593 C CA . ALA A 1 83 ? 15.758 -1.760 -14.459 1.00 95.38 83 ALA A CA 1
ATOM 594 C C . ALA A 1 83 ? 14.515 -0.895 -14.161 1.00 95.38 83 ALA A C 1
ATOM 596 O O . ALA A 1 83 ? 13.888 -0.405 -15.103 1.00 95.38 83 ALA A O 1
ATOM 597 N N . PRO A 1 84 ? 14.171 -0.646 -12.880 1.00 97.12 84 PRO A N 1
ATOM 598 C CA . PRO A 1 84 ? 13.027 0.190 -12.531 1.00 97.12 84 PRO A CA 1
ATOM 599 C C . PRO A 1 84 ? 13.194 1.612 -13.079 1.00 97.12 84 PRO A C 1
ATOM 601 O O . PRO A 1 84 ? 14.159 2.321 -12.760 1.00 97.12 84 PRO A O 1
ATOM 604 N N . ASP A 1 85 ? 12.243 2.016 -13.911 1.00 97.06 85 ASP A N 1
ATOM 605 C CA . ASP A 1 85 ? 12.238 3.300 -14.601 1.00 97.06 85 ASP A CA 1
ATOM 606 C C . ASP A 1 85 ? 11.682 4.438 -13.723 1.00 97.06 85 ASP A C 1
ATOM 608 O O . ASP A 1 85 ? 11.501 4.305 -12.508 1.00 97.06 85 ASP A O 1
ATOM 612 N N . LEU A 1 86 ? 11.456 5.604 -14.335 1.00 97.50 86 LEU A N 1
ATOM 613 C CA . LEU A 1 86 ? 10.936 6.779 -13.639 1.00 97.50 86 LEU A CA 1
ATOM 614 C C . LEU A 1 86 ? 9.524 6.557 -13.082 1.00 97.50 86 LEU A C 1
ATOM 616 O O . LEU A 1 86 ? 9.233 7.045 -11.991 1.00 97.50 86 LEU A O 1
ATOM 620 N N . ILE A 1 87 ? 8.666 5.823 -13.796 1.00 98.00 87 ILE A N 1
ATOM 621 C CA . ILE A 1 87 ? 7.286 5.566 -13.367 1.00 98.00 87 ILE A CA 1
ATOM 622 C C . ILE A 1 87 ? 7.307 4.685 -12.124 1.00 98.00 87 ILE A C 1
ATOM 624 O O . ILE A 1 87 ? 6.715 5.051 -11.108 1.00 98.00 87 ILE A O 1
ATOM 628 N N . ALA A 1 88 ? 8.061 3.585 -12.160 1.00 98.19 88 ALA A N 1
ATOM 629 C CA . ALA A 1 88 ? 8.228 2.719 -11.002 1.00 98.19 88 ALA A CA 1
ATOM 630 C C . ALA A 1 88 ? 8.764 3.515 -9.801 1.00 98.19 88 ALA A C 1
ATOM 632 O O . ALA A 1 88 ? 8.163 3.490 -8.724 1.00 98.19 88 ALA A O 1
ATOM 633 N N . LYS A 1 89 ? 9.865 4.263 -9.980 1.00 98.00 89 LYS A N 1
ATOM 634 C CA . LYS A 1 89 ? 10.475 5.083 -8.914 1.00 98.00 89 LYS A CA 1
ATOM 635 C C . LYS A 1 89 ? 9.504 6.118 -8.350 1.00 98.00 89 LYS A C 1
ATOM 637 O O . LYS A 1 89 ? 9.484 6.317 -7.139 1.00 98.00 89 LYS A O 1
ATOM 642 N N . GLY A 1 90 ? 8.703 6.754 -9.204 1.00 98.25 90 GLY A N 1
ATOM 643 C CA . GLY A 1 90 ? 7.672 7.704 -8.798 1.00 98.25 90 GLY A CA 1
ATOM 644 C C . GLY A 1 90 ? 6.586 7.053 -7.941 1.00 98.25 90 GLY A C 1
ATOM 645 O O . GLY A 1 90 ? 6.248 7.584 -6.885 1.00 98.25 90 GLY A O 1
ATOM 646 N N . L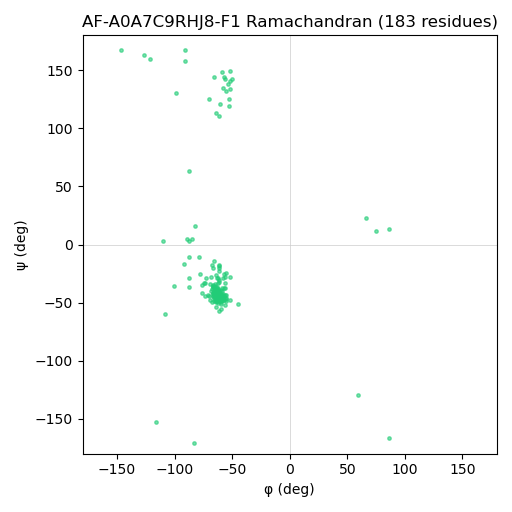EU A 1 91 ? 6.097 5.876 -8.342 1.00 98.50 91 LEU A N 1
ATOM 647 C CA . LEU A 1 91 ? 5.090 5.114 -7.595 1.00 98.50 91 LEU A CA 1
ATOM 648 C C . LEU A 1 91 ? 5.612 4.668 -6.222 1.00 98.50 91 LEU A C 1
ATOM 650 O O . LEU A 1 91 ? 4.944 4.902 -5.213 1.00 98.50 91 LEU A O 1
ATOM 654 N N . LEU A 1 92 ? 6.826 4.105 -6.160 1.00 98.38 92 LEU A N 1
ATOM 655 C CA . LEU A 1 92 ? 7.456 3.726 -4.891 1.00 98.38 92 LEU A CA 1
ATOM 656 C C . LEU A 1 92 ? 7.711 4.957 -4.009 1.00 98.38 92 LEU A C 1
ATOM 658 O O . LEU A 1 92 ? 7.403 4.935 -2.820 1.00 98.38 92 LEU A O 1
ATOM 662 N N . GLY A 1 93 ? 8.226 6.047 -4.583 1.00 98.25 93 GLY A N 1
ATOM 663 C CA . GLY A 1 93 ? 8.491 7.293 -3.864 1.00 98.25 93 GLY A CA 1
ATOM 664 C C . GLY A 1 93 ? 7.227 7.910 -3.262 1.00 98.25 93 GLY A C 1
ATOM 665 O O . GLY A 1 93 ? 7.222 8.280 -2.087 1.00 98.25 93 GLY A O 1
ATOM 666 N N . TYR A 1 94 ? 6.132 7.961 -4.025 1.00 98.25 94 TYR A N 1
ATOM 667 C CA . TYR A 1 94 ? 4.840 8.424 -3.519 1.00 98.25 94 TYR A CA 1
ATOM 668 C C . TYR A 1 94 ? 4.258 7.464 -2.467 1.00 98.25 94 TYR A C 1
ATOM 670 O O . TYR A 1 94 ? 3.706 7.911 -1.464 1.00 98.25 94 TYR A O 1
ATOM 678 N N . GLY A 1 95 ? 4.447 6.152 -2.631 1.00 98.12 95 GLY A N 1
ATOM 679 C CA . GLY A 1 95 ? 4.100 5.150 -1.621 1.00 98.12 95 GLY A CA 1
ATOM 680 C C . GLY A 1 95 ? 4.822 5.367 -0.289 1.00 98.12 95 GLY A C 1
ATOM 681 O O . GLY A 1 95 ? 4.185 5.420 0.763 1.00 98.12 95 GLY A O 1
ATOM 682 N N . VAL A 1 96 ? 6.140 5.582 -0.330 1.00 98.38 96 VAL A N 1
ATOM 683 C CA . VAL A 1 96 ? 6.950 5.909 0.855 1.00 98.38 96 VAL A CA 1
ATOM 684 C C . VAL A 1 96 ? 6.494 7.227 1.483 1.00 98.38 96 VAL A C 1
ATOM 686 O O . VAL A 1 96 ? 6.381 7.318 2.703 1.00 98.38 96 VAL A O 1
ATOM 689 N N . PHE A 1 97 ? 6.168 8.238 0.677 1.00 98.12 97 PHE A N 1
ATOM 690 C CA . PHE A 1 97 ? 5.615 9.497 1.176 1.00 98.12 97 PHE A CA 1
ATOM 691 C C . PHE A 1 97 ? 4.287 9.297 1.927 1.00 98.12 97 PHE A C 1
ATOM 693 O O . PHE A 1 97 ? 4.152 9.765 3.061 1.00 98.12 97 PHE A O 1
ATOM 700 N N . GLN A 1 98 ? 3.344 8.533 1.364 1.00 97.56 98 GLN A N 1
ATOM 701 C CA . GLN A 1 98 ? 2.084 8.221 2.047 1.00 97.56 98 GLN A CA 1
ATOM 702 C C . GLN A 1 98 ? 2.293 7.385 3.306 1.00 97.56 98 GLN A C 1
ATOM 704 O O . GLN A 1 98 ? 1.622 7.614 4.314 1.00 97.56 98 GLN A O 1
ATOM 709 N N . PHE A 1 99 ? 3.261 6.469 3.300 1.00 98.25 99 PHE A N 1
ATOM 710 C CA . PHE A 1 99 ? 3.647 5.745 4.503 1.00 98.25 99 PHE A CA 1
ATOM 711 C C . PHE A 1 99 ? 4.126 6.697 5.607 1.00 98.25 99 PHE A C 1
ATOM 713 O O . PHE A 1 99 ? 3.656 6.594 6.738 1.00 98.25 99 PHE A O 1
ATOM 720 N N . LEU A 1 100 ? 4.989 7.669 5.297 1.00 98.31 100 LEU A N 1
ATOM 721 C CA . LEU A 1 100 ? 5.468 8.651 6.278 1.00 98.31 100 LEU A CA 1
ATOM 722 C C . LEU A 1 100 ? 4.335 9.524 6.837 1.00 98.31 100 LEU A C 1
ATOM 724 O O . LEU A 1 100 ? 4.313 9.807 8.038 1.00 98.31 100 LEU A O 1
ATOM 728 N N . ILE A 1 101 ? 3.360 9.906 6.006 1.00 97.19 101 ILE A N 1
ATOM 729 C CA . ILE A 1 101 ? 2.147 10.591 6.474 1.00 97.19 101 ILE A CA 1
ATOM 730 C C . ILE A 1 101 ? 1.366 9.704 7.446 1.00 97.19 101 ILE A C 1
ATOM 732 O O . ILE A 1 101 ? 0.967 10.169 8.514 1.00 97.19 101 ILE A O 1
ATOM 736 N N . LEU A 1 102 ? 1.178 8.423 7.125 1.00 96.75 102 LEU A N 1
ATOM 737 C CA . LEU A 1 102 ? 0.481 7.488 8.007 1.00 96.75 102 LEU A CA 1
ATOM 738 C C . LEU A 1 102 ? 1.235 7.250 9.318 1.00 96.75 102 LEU A C 1
ATOM 740 O O . LEU A 1 102 ? 0.597 7.204 10.366 1.00 96.75 102 LEU A O 1
ATOM 744 N N . VAL A 1 103 ? 2.568 7.175 9.293 1.00 97.62 103 VAL A N 1
ATOM 745 C CA . VAL A 1 103 ? 3.403 7.106 10.504 1.00 97.62 103 VAL A CA 1
ATOM 746 C C . VAL A 1 103 ? 3.190 8.345 11.372 1.00 97.62 103 VAL A C 1
ATOM 748 O O . VAL A 1 103 ? 2.990 8.223 12.579 1.00 97.62 103 VAL A O 1
ATOM 751 N N . ARG A 1 104 ? 3.152 9.541 10.773 1.00 97.81 104 ARG A N 1
ATOM 752 C CA . ARG A 1 104 ? 2.847 10.785 11.496 1.00 97.81 104 ARG A CA 1
ATOM 753 C C . ARG A 1 104 ? 1.442 10.776 12.105 1.00 97.81 104 ARG A C 1
ATOM 755 O O . ARG A 1 104 ? 1.261 11.277 13.211 1.00 97.81 104 ARG A O 1
ATOM 762 N N . LEU A 1 105 ? 0.454 10.240 11.392 1.0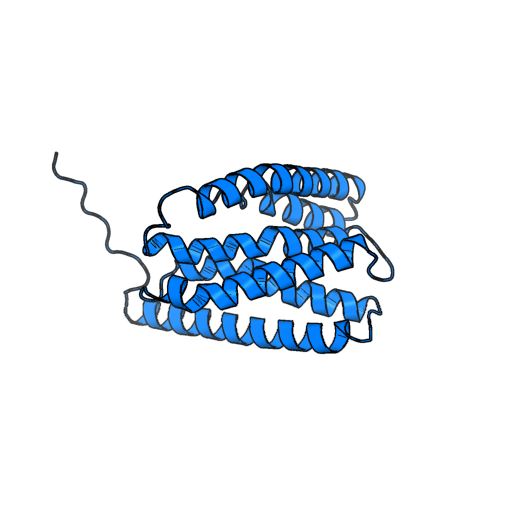0 96.31 105 LEU A N 1
ATOM 763 C CA . LEU A 1 105 ? -0.935 10.153 11.855 1.00 96.31 105 LEU A CA 1
ATOM 764 C C . LEU A 1 105 ? -1.174 8.998 12.834 1.00 96.31 105 LEU A C 1
ATOM 766 O O . LEU A 1 105 ? -2.235 8.939 13.457 1.00 96.31 105 LEU A O 1
ATOM 770 N N . LEU A 1 106 ? -0.206 8.095 12.995 1.00 95.62 106 LEU A N 1
ATOM 771 C CA . LEU A 1 106 ? -0.366 6.862 13.750 1.00 95.62 106 LEU A CA 1
ATOM 772 C C . LEU A 1 106 ? -0.837 7.084 15.198 1.00 95.62 106 LEU A C 1
ATOM 774 O O . LEU A 1 106 ? -1.783 6.400 15.584 1.00 95.62 106 LEU A O 1
ATOM 778 N N . PRO A 1 107 ? -0.317 8.058 15.980 1.00 96.12 107 PRO A N 1
ATOM 779 C CA . PRO A 1 107 ? -0.825 8.318 17.330 1.00 96.12 107 PRO A CA 1
ATOM 780 C C . PRO A 1 107 ? -2.320 8.669 17.359 1.00 96.12 107 PRO A C 1
ATOM 782 O O . PRO A 1 107 ? -3.049 8.218 18.236 1.00 96.12 107 PRO A O 1
ATOM 785 N N . TRP A 1 108 ? -2.799 9.423 16.365 1.00 96.12 108 TRP A N 1
ATOM 786 C CA . TRP A 1 108 ? -4.211 9.797 16.242 1.00 96.12 108 TRP A CA 1
ATOM 787 C C . TRP A 1 108 ? -5.090 8.628 15.767 1.00 96.12 108 TRP A C 1
ATOM 789 O O . TRP A 1 108 ? -6.244 8.492 16.184 1.00 96.12 108 TRP A O 1
ATOM 799 N N . ILE A 1 109 ? -4.553 7.745 14.920 1.00 94.88 109 ILE A N 1
ATOM 800 C CA . ILE A 1 109 ? -5.231 6.506 14.5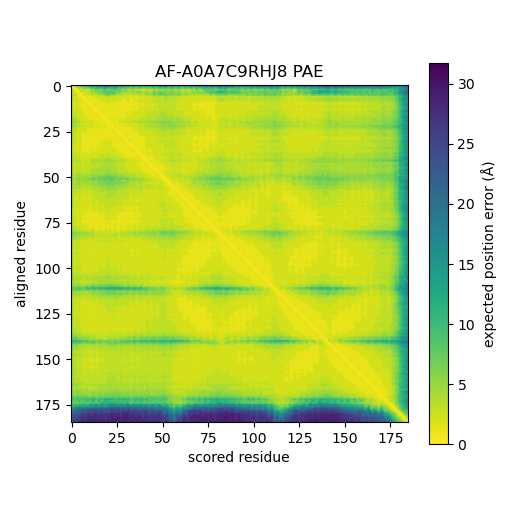11 1.00 94.88 109 ILE A CA 1
ATOM 801 C C . ILE A 1 109 ? -5.343 5.540 15.702 1.00 94.88 109 ILE A C 1
ATOM 803 O O . ILE A 1 109 ? -6.385 4.904 15.875 1.00 94.88 109 ILE A O 1
ATOM 807 N N . MET A 1 110 ? -4.299 5.485 16.535 1.00 94.12 110 MET A N 1
ATOM 808 C CA . MET A 1 110 ? -4.144 4.593 17.688 1.00 94.12 110 MET A CA 1
ATOM 809 C C . MET A 1 110 ? -4.771 5.083 18.994 1.00 94.12 110 MET A C 1
ATOM 811 O O . MET A 1 110 ? -4.655 4.404 20.009 1.00 94.12 110 MET A O 1
ATOM 815 N N . GLU A 1 111 ? -5.491 6.207 18.981 1.00 92.12 111 GLU A N 1
ATOM 816 C CA . GLU A 1 111 ? -6.246 6.685 20.151 1.00 92.12 111 GLU A CA 1
ATOM 817 C C . GLU A 1 111 ? -7.273 5.643 20.647 1.00 92.12 111 GLU A C 1
ATOM 819 O O . GLU A 1 111 ? -7.593 5.556 21.830 1.00 92.12 111 GLU A O 1
ATOM 824 N N . GLN A 1 112 ? -7.769 4.807 19.737 1.00 86.06 112 GLN A N 1
ATOM 825 C CA . GLN A 1 112 ? -8.642 3.681 20.052 1.00 86.06 112 GLN A CA 1
ATOM 826 C C . GLN A 1 112 ? -7.873 2.381 20.299 1.00 86.06 112 GLN A C 1
ATOM 828 O O . GLN A 1 112 ? -6.795 2.142 19.753 1.00 86.06 112 GLN A O 1
ATOM 833 N N . ARG A 1 113 ? -8.517 1.461 21.019 1.00 87.69 113 ARG A N 1
ATOM 834 C CA . ARG A 1 113 ? -8.013 0.097 21.206 1.00 87.69 113 ARG A CA 1
ATOM 835 C C . ARG A 1 113 ? -7.835 -0.615 19.864 1.00 87.69 113 ARG A C 1
ATOM 837 O O . ARG A 1 113 ? -8.596 -0.392 18.922 1.00 87.69 113 ARG A O 1
ATOM 844 N N . PHE A 1 114 ? -6.854 -1.513 19.810 1.00 90.25 114 PHE A N 1
ATOM 845 C CA . PHE A 1 114 ? -6.645 -2.375 18.653 1.00 90.25 114 PHE A CA 1
ATOM 846 C C . PHE A 1 114 ? -7.930 -3.134 18.286 1.00 90.25 114 PHE A C 1
ATOM 848 O O . PHE A 1 114 ? -8.641 -3.637 19.158 1.00 90.25 114 PHE A O 1
ATOM 855 N N . ALA A 1 115 ? -8.200 -3.215 16.985 1.00 89.31 115 ALA A N 1
ATOM 856 C CA . ALA A 1 115 ? -9.368 -3.860 16.400 1.00 89.31 115 ALA A CA 1
ATOM 857 C C . ALA A 1 115 ? -9.000 -4.489 15.048 1.00 89.31 115 ALA A C 1
ATOM 859 O O . ALA A 1 115 ? -7.967 -4.166 14.459 1.00 89.31 115 ALA A O 1
ATOM 860 N N . ALA A 1 116 ? -9.875 -5.338 14.505 1.00 90.12 116 ALA A N 1
ATOM 861 C CA . ALA A 1 116 ? -9.647 -5.981 13.208 1.00 90.12 116 ALA A CA 1
ATOM 862 C C . ALA A 1 116 ? -9.420 -4.978 12.055 1.00 90.12 116 ALA A C 1
ATOM 864 O O . ALA A 1 116 ? -8.723 -5.294 11.095 1.00 90.12 116 ALA A O 1
ATOM 865 N N . SER A 1 117 ? -9.929 -3.745 12.164 1.00 91.69 117 SER A N 1
ATOM 866 C CA . SER A 1 117 ? -9.735 -2.693 11.158 1.00 91.69 117 SER A CA 1
ATOM 867 C C . SER A 1 117 ? -8.269 -2.298 10.934 1.00 91.69 117 SER A C 1
ATOM 869 O O . SER A 1 117 ? -7.963 -1.759 9.874 1.00 91.69 117 SER A O 1
ATOM 871 N N . TYR A 1 118 ? -7.341 -2.607 11.849 1.00 94.38 118 TYR A N 1
ATOM 872 C CA . TYR A 1 118 ? -5.901 -2.370 11.652 1.00 94.38 118 TYR A CA 1
ATOM 873 C C . TYR A 1 118 ? -5.274 -3.252 10.565 1.00 94.38 118 TYR A C 1
ATOM 875 O O . TYR A 1 118 ? -4.231 -2.899 10.015 1.00 94.38 118 TYR A O 1
ATOM 883 N N . TRP A 1 119 ? -5.932 -4.345 10.171 1.00 95.81 119 TRP A N 1
ATOM 884 C CA . TRP A 1 119 ? -5.511 -5.131 9.009 1.00 95.81 119 TRP A CA 1
ATOM 885 C C . TRP A 1 119 ? -5.537 -4.325 7.702 1.00 95.81 119 TRP A C 1
ATOM 887 O O . TRP A 1 119 ? -4.838 -4.681 6.756 1.00 95.81 119 TRP A O 1
ATOM 897 N N . ALA A 1 120 ? -6.249 -3.193 7.665 1.00 95.44 120 ALA A N 1
ATOM 898 C CA . ALA A 1 120 ? -6.259 -2.245 6.553 1.00 95.44 120 ALA A CA 1
ATOM 899 C C . ALA A 1 120 ? -4.864 -1.784 6.089 1.00 95.44 120 ALA A C 1
ATOM 901 O O . ALA A 1 120 ? -4.703 -1.443 4.921 1.00 95.44 120 ALA A O 1
ATOM 902 N N . PHE A 1 121 ? -3.862 -1.772 6.973 1.00 96.50 121 PHE A N 1
ATOM 903 C CA . PHE A 1 121 ? -2.490 -1.373 6.634 1.00 96.50 121 PHE A CA 1
ATOM 904 C C . PHE A 1 121 ? -1.703 -2.460 5.897 1.00 96.50 121 PHE A C 1
ATOM 906 O O . PHE A 1 121 ? -0.758 -2.158 5.171 1.00 96.50 121 PHE A O 1
ATOM 913 N N . THR A 1 122 ? -2.070 -3.726 6.094 1.00 97.06 122 THR A N 1
ATOM 914 C CA . THR A 1 122 ? -1.220 -4.869 5.731 1.00 97.06 122 THR A CA 1
ATOM 915 C C . THR A 1 122 ? -0.964 -4.954 4.234 1.00 97.06 122 THR A C 1
ATOM 917 O O . THR A 1 122 ? 0.175 -5.167 3.829 1.00 97.06 122 THR A O 1
ATOM 920 N N . PHE A 1 123 ? -1.980 -4.705 3.404 1.00 96.25 123 PHE A N 1
ATOM 921 C CA . PHE A 1 123 ? -1.829 -4.779 1.954 1.00 96.25 123 PHE A CA 1
ATOM 922 C C . PHE A 1 123 ? -0.842 -3.735 1.415 1.00 96.25 123 PHE A C 1
ATOM 924 O O . PHE A 1 123 ? 0.062 -4.077 0.659 1.00 96.25 123 PHE A O 1
ATOM 931 N N . GLY A 1 124 ? -0.954 -2.480 1.863 1.00 97.25 124 GLY A N 1
ATOM 932 C CA . GLY A 1 124 ? -0.019 -1.426 1.468 1.00 97.25 124 GLY A CA 1
ATOM 933 C C . GLY A 1 124 ? 1.398 -1.668 1.996 1.00 97.25 124 GLY A C 1
ATOM 934 O O . GLY A 1 124 ? 2.359 -1.546 1.246 1.00 97.25 124 GLY A O 1
ATOM 935 N N . LEU A 1 125 ? 1.546 -2.063 3.265 1.00 98.12 125 LEU A N 1
ATOM 936 C CA . LEU A 1 125 ? 2.865 -2.325 3.856 1.00 98.12 125 LEU A CA 1
ATOM 937 C C . LEU A 1 125 ? 3.597 -3.468 3.142 1.00 98.12 125 LEU A C 1
ATOM 939 O O . LEU A 1 125 ? 4.764 -3.338 2.782 1.00 98.12 125 LEU A O 1
ATOM 943 N N . THR A 1 126 ? 2.898 -4.576 2.903 1.00 98.19 126 THR A N 1
ATOM 944 C CA . THR A 1 126 ? 3.481 -5.752 2.245 1.00 98.19 126 THR A CA 1
ATOM 945 C C . THR A 1 126 ? 3.849 -5.478 0.792 1.00 98.19 126 THR A C 1
ATOM 947 O O . THR A 1 126 ? 4.958 -5.830 0.395 1.00 98.19 126 THR A O 1
ATOM 950 N N . ALA A 1 127 ? 2.995 -4.786 0.031 1.00 98.38 127 ALA A N 1
ATOM 951 C CA . ALA A 1 127 ? 3.317 -4.356 -1.330 1.00 98.38 127 ALA A CA 1
ATOM 952 C C . ALA A 1 127 ? 4.532 -3.412 -1.359 1.00 98.38 127 ALA A C 1
ATOM 954 O O . ALA A 1 127 ? 5.463 -3.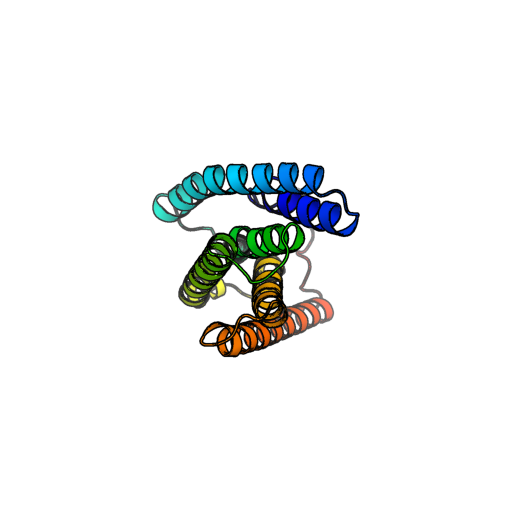636 -2.121 1.00 98.38 127 ALA A O 1
ATOM 955 N N . MET A 1 128 ? 4.604 -2.436 -0.450 1.00 98.31 128 MET A N 1
ATOM 956 C CA . MET A 1 128 ? 5.736 -1.506 -0.356 1.00 98.31 128 MET A CA 1
ATOM 957 C C . MET A 1 128 ? 7.076 -2.210 -0.090 1.00 98.31 128 MET A C 1
ATOM 959 O O . MET A 1 128 ? 8.089 -1.886 -0.713 1.00 98.31 128 MET A O 1
ATOM 963 N N . ALA A 1 129 ? 7.100 -3.170 0.840 1.00 98.38 129 ALA A N 1
ATOM 964 C CA . ALA A 1 129 ? 8.289 -3.980 1.099 1.00 98.38 129 ALA A CA 1
ATOM 965 C C . ALA A 1 129 ? 8.648 -4.865 -0.102 1.00 98.38 129 ALA A C 1
ATOM 967 O O . ALA A 1 129 ? 9.823 -4.964 -0.459 1.00 98.38 129 ALA A O 1
ATOM 968 N N . PHE A 1 130 ? 7.642 -5.483 -0.729 1.00 98.25 130 PHE A N 1
ATOM 969 C CA . PHE A 1 130 ? 7.813 -6.288 -1.934 1.00 98.25 130 PHE A CA 1
ATOM 970 C C . PHE A 1 130 ? 8.429 -5.467 -3.072 1.00 98.25 130 PHE A C 1
ATOM 972 O O . PHE A 1 130 ? 9.430 -5.892 -3.643 1.00 98.25 130 PHE A O 1
ATOM 979 N N . ASP A 1 131 ? 7.913 -4.270 -3.346 1.00 98.31 131 ASP A N 1
ATOM 980 C CA . ASP A 1 131 ? 8.423 -3.390 -4.399 1.00 98.31 131 ASP A CA 1
ATOM 981 C C . ASP A 1 131 ? 9.858 -2.953 -4.126 1.00 98.31 131 ASP A C 1
ATOM 983 O O . ASP A 1 131 ? 10.697 -3.012 -5.021 1.00 98.31 131 ASP A O 1
ATOM 987 N N . GLY A 1 132 ? 10.177 -2.565 -2.886 1.00 98.06 132 GLY A N 1
ATOM 988 C CA . GLY A 1 132 ? 11.544 -2.208 -2.505 1.00 98.06 132 GLY A CA 1
ATOM 989 C C . GLY A 1 132 ? 12.537 -3.331 -2.820 1.00 98.06 132 GLY A C 1
ATOM 990 O O . GLY A 1 132 ? 13.575 -3.090 -3.439 1.00 98.06 132 GLY A O 1
ATOM 991 N N . LEU A 1 133 ? 12.201 -4.573 -2.461 1.00 98.38 133 LEU A N 1
ATOM 992 C CA . LEU A 1 133 ? 13.026 -5.740 -2.783 1.00 98.38 133 LEU A CA 1
ATOM 993 C C . LEU A 1 133 ? 13.051 -6.039 -4.288 1.00 98.38 133 LEU A C 1
ATOM 995 O O . LEU A 1 133 ? 14.115 -6.325 -4.834 1.00 98.38 133 LEU A O 1
ATOM 999 N N . ARG A 1 134 ? 11.914 -5.913 -4.980 1.00 98.12 134 ARG A N 1
ATOM 1000 C CA . ARG A 1 134 ? 11.803 -6.121 -6.430 1.00 98.12 134 ARG A CA 1
ATOM 1001 C C . ARG A 1 134 ? 12.649 -5.122 -7.216 1.00 98.12 134 ARG A C 1
ATOM 1003 O O . ARG A 1 134 ? 13.199 -5.464 -8.259 1.00 98.12 134 ARG A O 1
ATOM 1010 N N . PHE A 1 135 ? 12.791 -3.898 -6.718 1.00 98.31 135 PHE A N 1
ATOM 1011 C CA . PHE A 1 135 ? 13.697 -2.911 -7.293 1.00 98.31 135 PHE A CA 1
ATOM 1012 C C . PHE A 1 135 ? 15.150 -3.360 -7.194 1.00 98.31 135 PHE A C 1
ATOM 1014 O O . PHE A 1 135 ? 15.870 -3.298 -8.190 1.00 98.31 135 PHE A O 1
ATOM 1021 N N . VAL A 1 136 ? 15.571 -3.817 -6.012 1.00 97.88 136 VAL A N 1
ATOM 1022 C CA . VAL A 1 136 ? 16.929 -4.329 -5.780 1.00 97.88 136 VAL A CA 1
ATOM 1023 C C . VAL A 1 136 ? 17.209 -5.537 -6.671 1.00 97.88 136 VAL A C 1
ATOM 1025 O O . VAL A 1 136 ? 18.243 -5.582 -7.332 1.00 97.88 136 VAL A O 1
ATOM 1028 N N . GLU A 1 137 ? 16.260 -6.470 -6.766 1.00 97.31 137 GLU A N 1
ATOM 1029 C CA . GLU A 1 137 ? 16.338 -7.632 -7.659 1.00 97.31 137 GLU A CA 1
ATOM 1030 C C . GLU A 1 137 ? 16.523 -7.218 -9.128 1.00 97.31 137 GLU A C 1
ATOM 1032 O O . GLU A 1 137 ? 17.297 -7.829 -9.860 1.00 97.31 137 GLU A O 1
ATOM 1037 N N . ARG A 1 138 ? 15.871 -6.131 -9.557 1.00 97.06 138 ARG A N 1
ATOM 1038 C CA . ARG A 1 138 ? 16.002 -5.553 -10.906 1.00 97.06 138 ARG A CA 1
ATOM 1039 C C . ARG A 1 138 ? 17.228 -4.648 -11.083 1.00 97.06 138 ARG A C 1
ATOM 1041 O O . ARG A 1 138 ? 17.297 -3.886 -12.047 1.00 97.06 138 ARG A O 1
ATOM 1048 N N . GLY A 1 139 ? 18.197 -4.718 -10.173 1.00 94.38 139 GLY A N 1
ATOM 1049 C CA . GLY A 1 139 ? 19.474 -4.013 -10.274 1.00 94.38 139 GLY A CA 1
ATOM 1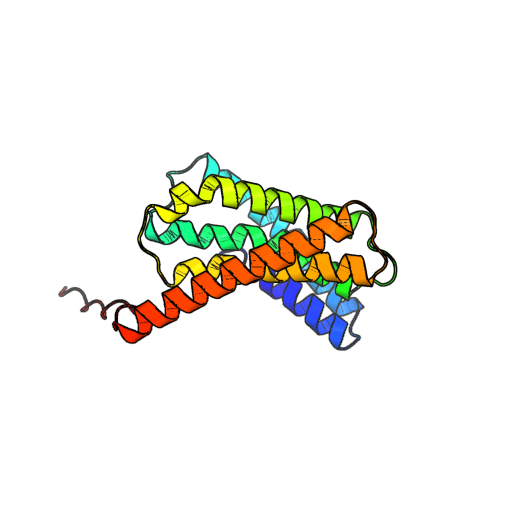050 C C . GLY A 1 139 ? 19.464 -2.578 -9.744 1.00 94.38 139 GLY A C 1
ATOM 1051 O O . GLY A 1 139 ? 20.410 -1.832 -9.998 1.00 94.38 139 GLY A O 1
ATOM 1052 N N . ALA A 1 140 ? 18.429 -2.156 -9.008 1.00 93.00 140 ALA A N 1
ATOM 1053 C CA . ALA A 1 140 ? 18.459 -0.866 -8.327 1.00 93.00 140 ALA A CA 1
ATOM 1054 C C . ALA A 1 140 ? 19.455 -0.892 -7.155 1.00 93.00 140 ALA A C 1
ATOM 1056 O O . ALA A 1 140 ? 19.355 -1.715 -6.249 1.00 93.00 140 ALA A O 1
ATOM 1057 N N . GLY A 1 141 ? 20.402 0.048 -7.159 1.00 91.50 141 GLY A N 1
ATOM 1058 C CA . GLY A 1 141 ? 21.384 0.235 -6.089 1.00 91.50 141 GLY A CA 1
ATOM 1059 C C . GLY A 1 141 ? 21.250 1.587 -5.384 1.00 91.50 141 GLY A C 1
ATOM 1060 O O . GLY A 1 141 ? 20.179 2.200 -5.348 1.00 91.50 141 GLY A O 1
ATOM 1061 N N . GLY A 1 142 ? 22.365 2.072 -4.833 1.00 93.88 142 GLY A N 1
ATOM 1062 C CA . GLY A 1 142 ? 22.436 3.381 -4.180 1.00 93.88 142 GLY A CA 1
ATOM 1063 C C . GLY A 1 142 ? 21.460 3.492 -3.008 1.00 93.88 142 GLY A C 1
ATOM 1064 O O . GLY A 1 142 ? 21.422 2.612 -2.156 1.00 93.88 142 GLY A O 1
ATOM 1065 N N . LEU A 1 143 ? 20.655 4.559 -2.984 1.00 94.44 143 LEU A N 1
ATOM 1066 C CA . LEU A 1 143 ? 19.684 4.835 -1.916 1.00 94.44 143 LEU A CA 1
ATOM 1067 C C . LEU A 1 143 ? 18.565 3.781 -1.809 1.00 94.44 143 LEU A C 1
ATOM 1069 O O . LEU A 1 143 ? 17.998 3.595 -0.736 1.00 94.44 143 LEU A O 1
ATOM 1073 N N . ILE A 1 144 ? 18.245 3.082 -2.902 1.00 95.81 144 ILE A N 1
ATOM 1074 C CA . ILE A 1 144 ? 17.106 2.154 -2.952 1.00 95.81 144 ILE A CA 1
ATOM 1075 C C . ILE A 1 144 ? 17.401 0.865 -2.174 1.00 95.81 144 ILE A C 1
ATOM 1077 O O . ILE A 1 144 ? 16.504 0.326 -1.536 1.00 95.81 144 ILE A O 1
ATOM 1081 N N . LEU A 1 145 ? 18.658 0.413 -2.150 1.00 96.94 145 LEU A N 1
ATOM 1082 C CA . LEU A 1 145 ? 19.070 -0.795 -1.431 1.00 96.94 145 LEU A CA 1
ATOM 1083 C C . LEU A 1 145 ? 18.841 -0.715 0.095 1.00 96.94 145 LEU A C 1
ATOM 1085 O O . LEU A 1 145 ? 18.117 -1.560 0.625 1.00 96.94 145 LEU A O 1
ATOM 1089 N N . PRO A 1 146 ? 19.394 0.273 0.830 1.00 97.75 146 PRO A N 1
ATOM 1090 C CA . PRO A 1 146 ? 19.126 0.395 2.260 1.00 97.75 146 PRO A CA 1
ATOM 1091 C C . PRO A 1 146 ? 17.650 0.708 2.535 1.00 97.75 146 PRO A C 1
ATOM 1093 O O . PRO A 1 146 ? 17.101 0.211 3.517 1.00 97.75 146 PRO A O 1
ATOM 1096 N N . LEU A 1 147 ? 16.986 1.472 1.658 1.00 97.56 147 LEU A N 1
ATOM 1097 C CA . LEU A 1 147 ? 15.553 1.740 1.772 1.00 97.56 147 LEU A CA 1
ATOM 1098 C C . LEU A 1 147 ? 14.737 0.441 1.720 1.00 97.56 147 LEU A C 1
ATOM 1100 O O . LEU A 1 147 ? 13.893 0.231 2.584 1.00 97.56 147 LEU A O 1
ATOM 1104 N N . ALA A 1 148 ? 15.017 -0.455 0.772 1.00 98.00 148 ALA A N 1
ATOM 1105 C CA . ALA A 1 148 ? 14.333 -1.739 0.648 1.00 98.00 148 ALA A CA 1
ATOM 1106 C C . ALA A 1 148 ? 14.441 -2.578 1.930 1.00 98.00 148 ALA A C 1
ATOM 1108 O O . ALA A 1 148 ? 13.434 -3.101 2.409 1.00 98.00 148 ALA A O 1
ATOM 1109 N N . TYR A 1 149 ? 15.631 -2.651 2.535 1.00 97.94 149 TYR A N 1
ATOM 1110 C CA . TYR A 1 149 ? 15.826 -3.374 3.795 1.00 97.94 149 TYR A CA 1
ATOM 1111 C C . TYR A 1 149 ? 15.084 -2.739 4.970 1.00 97.94 149 TYR A C 1
ATOM 1113 O O . TYR A 1 149 ? 14.480 -3.458 5.768 1.00 97.94 149 TYR A O 1
ATOM 1121 N N . VAL A 1 150 ? 15.070 -1.407 5.064 1.00 98.38 150 VAL A N 1
ATOM 1122 C CA . VAL A 1 150 ? 14.297 -0.696 6.092 1.00 98.38 150 VAL A CA 1
ATOM 1123 C C . VAL A 1 150 ? 12.801 -0.962 5.921 1.00 98.38 150 VAL A C 1
ATOM 1125 O O . VAL A 1 150 ? 12.139 -1.344 6.885 1.00 98.38 150 VAL A O 1
ATOM 1128 N N . LEU A 1 151 ? 12.267 -0.821 4.704 1.00 98.19 151 LEU A N 1
ATOM 1129 C CA . LEU A 1 151 ? 10.852 -1.068 4.409 1.00 98.19 151 LEU A CA 1
ATOM 1130 C C . LEU A 1 151 ? 10.458 -2.518 4.712 1.00 98.19 151 LEU A C 1
ATOM 1132 O O . LEU A 1 151 ? 9.405 -2.759 5.308 1.00 98.19 151 LEU A O 1
ATOM 1136 N N . PHE A 1 152 ? 11.317 -3.478 4.363 1.00 98.50 152 PHE A N 1
ATOM 1137 C CA . PHE A 1 152 ? 11.116 -4.890 4.671 1.00 98.50 152 PHE A CA 1
ATOM 1138 C C . PHE A 1 152 ? 11.090 -5.158 6.180 1.00 98.50 152 PHE A C 1
ATOM 1140 O O . PHE A 1 152 ? 10.161 -5.803 6.673 1.00 98.50 152 PHE A O 1
ATOM 1147 N N . ALA A 1 153 ? 12.063 -4.638 6.931 1.00 98.56 153 ALA A N 1
ATOM 1148 C CA . ALA A 1 153 ? 12.133 -4.820 8.379 1.00 98.56 153 ALA A CA 1
ATOM 1149 C C . ALA A 1 153 ? 10.913 -4.214 9.087 1.00 98.56 153 ALA A C 1
ATOM 1151 O O . ALA A 1 153 ? 10.249 -4.893 9.872 1.00 98.56 153 ALA A O 1
ATOM 1152 N N . VAL A 1 154 ? 10.568 -2.964 8.759 1.00 98.06 154 VAL A N 1
ATOM 1153 C CA . VAL A 1 154 ? 9.405 -2.263 9.325 1.00 98.06 154 VAL A CA 1
ATOM 1154 C C . VAL A 1 154 ? 8.114 -3.023 9.036 1.00 98.06 154 VAL A C 1
ATOM 1156 O O . VAL A 1 154 ? 7.319 -3.252 9.944 1.00 98.06 154 VAL A O 1
ATOM 1159 N N . THR A 1 155 ? 7.927 -3.481 7.799 1.00 98.31 155 THR A N 1
ATOM 1160 C CA . THR A 1 155 ? 6.738 -4.245 7.404 1.00 98.31 155 THR A CA 1
ATOM 1161 C C . THR A 1 155 ? 6.595 -5.532 8.208 1.00 98.31 155 THR A C 1
ATOM 1163 O O . THR A 1 155 ? 5.509 -5.815 8.709 1.00 98.31 155 THR A O 1
ATOM 1166 N N . ASN A 1 156 ? 7.680 -6.289 8.393 1.00 98.31 156 ASN A N 1
ATOM 1167 C CA . ASN A 1 156 ? 7.651 -7.517 9.188 1.00 98.31 156 ASN A CA 1
ATOM 1168 C C . ASN A 1 156 ? 7.341 -7.246 10.665 1.00 98.31 156 ASN A C 1
ATOM 1170 O O . ASN A 1 156 ? 6.540 -7.968 11.256 1.00 98.31 156 ASN A O 1
ATOM 1174 N N . ILE A 1 157 ? 7.905 -6.185 11.251 1.00 98.31 157 ILE A N 1
ATOM 1175 C CA . ILE A 1 157 ? 7.595 -5.772 12.629 1.00 98.31 157 ILE A CA 1
ATOM 1176 C C . ILE A 1 157 ? 6.106 -5.423 12.760 1.00 98.31 157 ILE A C 1
ATOM 1178 O O . ILE A 1 157 ? 5.435 -5.903 13.675 1.00 98.31 157 ILE A O 1
ATOM 1182 N N . CYS A 1 158 ? 5.563 -4.635 11.828 1.00 96.88 158 CYS A N 1
ATOM 1183 C CA . CYS A 1 158 ? 4.145 -4.280 11.813 1.00 96.88 158 CYS A CA 1
ATOM 1184 C C . CYS A 1 158 ? 3.244 -5.513 11.647 1.00 96.88 158 CYS A C 1
ATOM 1186 O O . CYS A 1 158 ? 2.255 -5.643 12.368 1.00 96.88 158 CYS A O 1
ATOM 1188 N N . MET A 1 159 ? 3.588 -6.435 10.743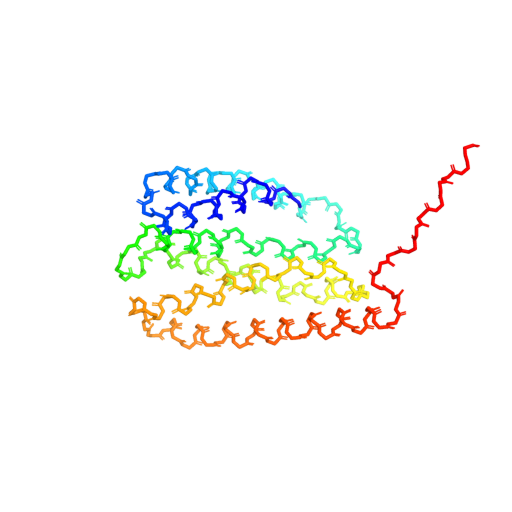 1.00 97.81 159 MET A N 1
ATOM 1189 C CA . MET A 1 1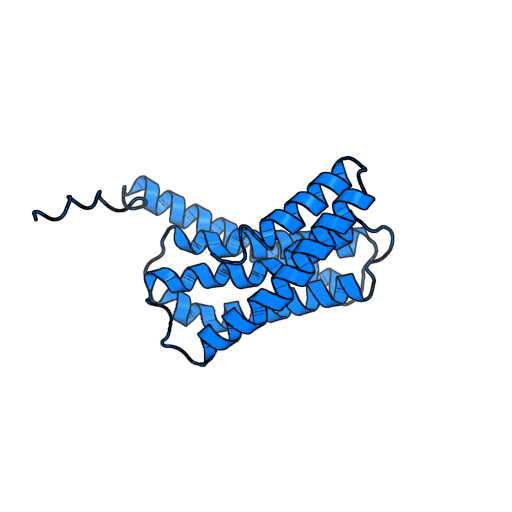59 ? 2.846 -7.684 10.543 1.00 97.81 159 MET A CA 1
ATOM 1190 C C . MET A 1 159 ? 2.869 -8.559 11.796 1.00 97.81 159 MET A C 1
ATOM 1192 O O . MET A 1 159 ? 1.815 -9.018 12.234 1.00 97.81 159 MET A O 1
ATOM 1196 N N . ALA A 1 160 ? 4.037 -8.738 12.418 1.00 97.88 160 ALA A N 1
ATOM 1197 C CA . ALA A 1 160 ? 4.168 -9.487 13.663 1.00 97.88 160 ALA A CA 1
ATOM 1198 C C . ALA A 1 160 ? 3.305 -8.874 14.774 1.00 97.88 160 ALA A C 1
ATOM 1200 O O . ALA A 1 160 ? 2.561 -9.594 15.437 1.00 97.88 160 ALA A O 1
ATOM 1201 N N . ALA A 1 161 ? 3.327 -7.547 14.931 1.00 96.31 161 ALA A N 1
ATOM 1202 C CA . ALA A 1 161 ? 2.481 -6.855 15.896 1.00 96.31 161 ALA A CA 1
ATOM 1203 C C . ALA A 1 161 ? 0.986 -7.104 15.625 1.00 96.31 161 ALA A C 1
ATOM 1205 O O . ALA A 1 161 ? 0.268 -7.539 16.523 1.00 96.31 161 ALA A O 1
ATOM 1206 N N . ILE A 1 162 ? 0.512 -6.902 14.392 1.00 96.12 162 ILE A N 1
ATOM 1207 C CA . ILE A 1 162 ? -0.899 -7.123 14.030 1.00 96.12 162 ILE A CA 1
ATOM 1208 C C . ILE A 1 162 ? -1.318 -8.574 14.301 1.00 96.12 162 ILE A C 1
ATOM 1210 O O . ILE A 1 162 ? -2.389 -8.802 14.867 1.00 96.12 162 ILE A O 1
ATOM 1214 N N . VAL A 1 163 ? -0.479 -9.553 13.952 1.00 96.94 163 VAL A N 1
ATOM 1215 C CA . VAL A 1 163 ? -0.747 -10.978 14.196 1.00 96.94 163 VAL A CA 1
ATOM 1216 C C . VAL A 1 163 ? -0.818 -11.276 15.692 1.00 96.94 163 VAL A C 1
ATOM 1218 O O . VAL A 1 163 ? -1.807 -11.854 16.139 1.00 96.94 163 VAL A O 1
ATOM 1221 N N . ILE A 1 164 ? 0.167 -10.837 16.482 1.00 96.94 164 ILE A N 1
ATOM 1222 C CA . ILE A 1 164 ? 0.205 -11.056 17.937 1.00 96.94 164 ILE A CA 1
ATOM 1223 C C . ILE A 1 164 ? -1.047 -10.478 18.604 1.00 96.94 164 ILE A C 1
ATOM 1225 O O . ILE A 1 164 ? -1.710 -11.166 19.380 1.00 96.94 164 ILE A O 1
ATOM 1229 N N . TRP A 1 165 ? -1.417 -9.240 18.272 1.00 94.62 165 TRP A N 1
ATOM 1230 C CA . TRP A 1 165 ? -2.600 -8.589 18.836 1.00 94.62 165 TRP A CA 1
ATOM 1231 C C . TRP A 1 165 ? -3.909 -9.255 18.396 1.00 94.62 165 TRP A C 1
ATOM 1233 O O . TRP A 1 165 ? -4.839 -9.379 19.195 1.00 94.62 165 TRP A O 1
ATOM 1243 N N . THR A 1 166 ? -3.981 -9.726 17.150 1.00 95.31 166 THR A N 1
ATOM 1244 C CA . THR A 1 166 ? -5.143 -10.470 16.641 1.00 95.31 166 THR A CA 1
ATOM 1245 C C . THR A 1 166 ? -5.311 -11.795 17.381 1.00 95.31 166 THR A C 1
ATOM 1247 O O . THR A 1 166 ? -6.409 -12.094 17.849 1.00 95.31 166 THR A O 1
ATOM 1250 N N . LEU A 1 167 ? -4.230 -12.562 17.552 1.00 95.69 167 LEU A N 1
ATOM 1251 C CA . LEU A 1 167 ? -4.239 -13.817 18.309 1.00 95.69 167 LEU A CA 1
ATOM 1252 C C . LEU A 1 167 ? -4.599 -13.583 19.776 1.00 95.69 167 LEU A C 1
ATOM 1254 O O . LEU A 1 167 ? -5.404 -14.323 20.337 1.00 95.69 167 LEU A O 1
ATOM 1258 N N . TRP A 1 168 ? -4.073 -12.519 20.385 1.00 95.31 168 TRP A N 1
ATOM 1259 C CA . TRP A 1 168 ? -4.427 -12.145 21.750 1.00 95.31 168 TRP A CA 1
ATOM 1260 C C . TRP A 1 168 ? -5.930 -11.864 21.891 1.00 95.31 168 TRP A C 1
ATOM 1262 O O . TRP A 1 168 ? -6.570 -12.409 22.791 1.00 95.31 168 TRP A O 1
ATOM 1272 N N . LEU A 1 169 ? -6.524 -11.081 20.981 1.00 92.69 169 LEU A N 1
ATOM 1273 C CA . LEU A 1 169 ? -7.969 -10.820 20.979 1.00 92.69 169 LEU A CA 1
ATOM 1274 C C . LEU A 1 169 ? -8.801 -12.081 20.732 1.00 92.69 169 LEU A C 1
ATOM 1276 O O . LEU A 1 169 ? -9.862 -12.232 21.341 1.00 92.69 169 LEU A O 1
ATOM 1280 N N . LEU A 1 170 ? -8.331 -12.967 19.853 1.00 92.94 170 LEU A N 1
ATOM 1281 C CA . LEU A 1 170 ? -8.987 -14.235 19.549 1.00 92.94 170 LEU A CA 1
ATOM 1282 C C . LEU A 1 170 ? -9.047 -15.132 20.790 1.00 92.94 170 LEU A C 1
ATOM 1284 O O . LEU A 1 170 ? -10.128 -15.580 21.159 1.00 92.94 170 LEU A O 1
ATOM 1288 N N . VAL A 1 171 ? -7.913 -15.323 21.472 1.00 95.31 171 VAL A N 1
ATOM 1289 C CA . VAL A 1 171 ? -7.812 -16.147 22.692 1.00 95.31 171 VAL A CA 1
ATOM 1290 C C . VAL A 1 171 ? -8.693 -15.602 23.820 1.00 95.31 171 VAL A C 1
ATOM 1292 O O . VAL A 1 171 ? -9.249 -16.374 24.593 1.00 95.31 171 VAL A O 1
ATOM 1295 N N . HIS A 1 172 ? -8.880 -14.282 23.896 1.00 91.31 172 HIS A N 1
ATOM 1296 C CA . HIS A 1 172 ? -9.741 -13.652 24.903 1.00 91.31 172 HIS A CA 1
ATOM 1297 C C . HIS A 1 172 ? -11.219 -13.546 24.487 1.00 91.31 172 HIS A C 1
ATOM 1299 O O . HIS A 1 172 ? -12.004 -12.952 25.225 1.00 91.31 172 HIS A O 1
ATOM 1305 N N . GLY A 1 173 ? -11.611 -14.063 23.314 1.00 89.50 173 GLY A N 1
ATOM 1306 C CA . GLY A 1 173 ? -12.991 -14.001 22.817 1.00 89.50 173 GLY A CA 1
ATOM 1307 C C . GLY A 1 173 ? -13.486 -12.584 22.500 1.00 89.50 173 GLY A C 1
ATOM 1308 O O . GLY A 1 173 ? -14.685 -12.331 22.520 1.00 89.50 173 GLY A O 1
ATOM 1309 N N . ARG A 1 174 ? -12.573 -11.637 22.239 1.00 86.88 174 ARG A N 1
ATOM 1310 C CA . ARG A 1 174 ? -12.873 -10.204 22.022 1.00 86.88 174 ARG A CA 1
ATOM 1311 C C . ARG A 1 174 ? -12.671 -9.743 20.580 1.00 86.88 174 ARG A C 1
ATOM 1313 O O . ARG A 1 174 ? -12.774 -8.550 20.308 1.00 86.88 174 ARG A O 1
ATOM 1320 N N . LEU A 1 175 ? -12.324 -10.656 19.672 1.00 85.06 175 LEU A N 1
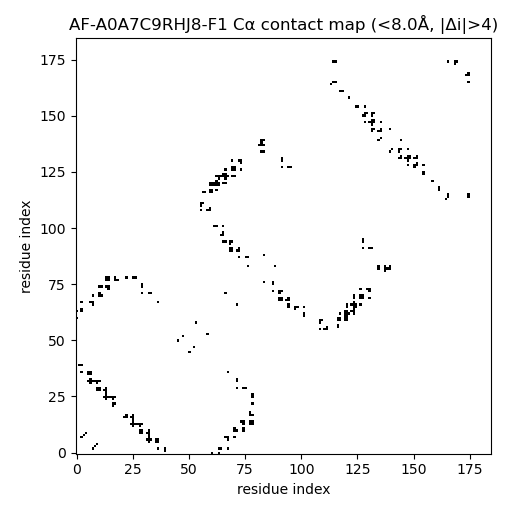ATOM 1321 C CA . LEU A 1 175 ? -12.035 -10.308 18.281 1.00 85.06 175 LEU A CA 1
ATOM 1322 C C . LEU A 1 175 ? -13.297 -9.905 17.507 1.00 85.06 175 LEU A C 1
ATOM 1324 O O . LEU A 1 175 ? -13.270 -8.939 16.747 1.00 85.06 175 LEU A O 1
ATOM 1328 N N . VAL A 1 176 ? -14.388 -10.649 17.698 1.00 82.25 176 VAL A N 1
ATOM 1329 C CA . VAL A 1 176 ? -15.662 -10.417 17.012 1.00 82.25 176 VAL A CA 1
ATOM 1330 C C . VAL A 1 176 ? -16.588 -9.643 17.955 1.00 82.25 176 VAL A C 1
ATOM 1332 O O . VAL A 1 176 ? -16.727 -10.044 19.113 1.00 82.25 176 VAL A O 1
ATOM 1335 N N . PRO A 1 177 ? -17.215 -8.540 17.505 1.00 73.69 177 PRO A N 1
ATOM 1336 C CA . PRO A 1 177 ? -18.236 -7.855 18.290 1.00 73.69 177 PRO A CA 1
ATOM 1337 C C . PRO A 1 177 ? -19.374 -8.815 18.652 1.00 73.69 177 PRO A C 1
ATOM 1339 O O . PRO A 1 177 ? -19.747 -9.663 17.841 1.00 73.69 177 PRO A O 1
ATOM 1342 N N . ALA A 1 178 ? -19.951 -8.669 19.847 1.00 73.50 178 ALA A N 1
ATOM 1343 C CA . ALA A 1 178 ? -21.164 -9.405 20.189 1.00 73.50 178 ALA A CA 1
ATOM 1344 C C . ALA A 1 178 ? -22.265 -9.101 19.149 1.00 73.50 178 ALA A C 1
ATOM 1346 O O . ALA A 1 178 ? -22.349 -7.953 18.695 1.00 73.50 178 ALA A O 1
ATOM 1347 N N . PRO A 1 179 ? -23.101 -10.087 18.765 1.00 67.44 179 PRO A N 1
ATOM 1348 C CA . PRO A 1 179 ? -24.223 -9.842 17.871 1.00 67.44 179 PRO A CA 1
ATOM 1349 C C . PRO A 1 179 ? -25.067 -8.695 18.422 1.00 67.44 179 PRO A C 1
ATOM 1351 O O . PRO A 1 179 ? -25.491 -8.726 19.577 1.00 67.44 179 PRO A O 1
ATOM 1354 N N . THR A 1 180 ? -25.300 -7.667 17.612 1.00 67.44 180 THR A N 1
ATOM 1355 C CA . THR A 1 180 ? -26.278 -6.636 17.950 1.00 67.44 180 THR A CA 1
ATOM 1356 C C . THR A 1 180 ? -27.648 -7.302 17.988 1.00 67.44 180 THR A C 1
ATOM 1358 O O . THR A 1 180 ? -28.127 -7.752 16.945 1.00 67.44 180 THR A O 1
ATOM 1361 N N . SER A 1 181 ? -28.272 -7.389 19.167 1.00 57.94 181 SER A N 1
ATOM 1362 C CA . SER A 1 181 ? -29.689 -7.748 19.259 1.00 57.94 181 SER A CA 1
ATOM 1363 C C . SER A 1 181 ? -30.485 -6.828 18.328 1.00 57.94 181 SER A C 1
ATOM 1365 O O . SER A 1 181 ? -30.224 -5.619 18.333 1.00 57.94 181 SER A O 1
ATOM 1367 N N . PRO A 1 182 ? -31.412 -7.358 17.508 1.00 58.50 182 PRO A N 1
ATOM 1368 C CA . PRO A 1 182 ? -32.248 -6.514 16.670 1.00 58.50 182 PRO A CA 1
ATOM 1369 C C . PRO A 1 182 ? -32.956 -5.497 17.565 1.00 58.50 182 PRO A C 1
ATOM 1371 O O . PRO A 1 182 ? -33.471 -5.854 18.627 1.00 58.50 182 PRO A O 1
ATOM 1374 N N . ALA A 1 183 ? -32.913 -4.225 17.162 1.00 61.31 183 ALA A N 1
ATOM 1375 C CA . ALA A 1 183 ? -33.642 -3.169 17.843 1.00 61.31 183 ALA A CA 1
ATOM 1376 C C . ALA A 1 183 ? -35.108 -3.605 17.940 1.00 61.31 183 ALA A C 1
ATOM 1378 O O . ALA A 1 183 ? -35.734 -3.888 16.919 1.00 61.31 183 ALA A O 1
ATOM 1379 N N . VAL A 1 184 ? -35.617 -3.729 19.166 1.00 55.94 184 VAL A N 1
ATOM 1380 C CA . VAL A 1 184 ? -37.047 -3.922 19.396 1.00 55.94 184 VAL A CA 1
ATOM 1381 C C . VAL A 1 184 ? -37.720 -2.669 18.837 1.00 55.94 184 VAL A C 1
ATOM 1383 O O . VAL A 1 184 ? -37.460 -1.572 19.332 1.00 55.94 184 VAL A O 1
ATOM 1386 N N . ALA A 1 185 ? -38.447 -2.847 17.734 1.00 54.91 185 ALA A N 1
ATOM 1387 C CA . ALA A 1 185 ? -39.260 -1.816 17.100 1.00 54.91 185 ALA A CA 1
ATOM 1388 C C . ALA A 1 185 ? -40.484 -1.482 17.959 1.00 54.91 185 ALA A C 1
ATOM 1390 O O . ALA A 1 185 ? -40.990 -2.408 18.637 1.00 54.91 185 ALA A O 1
#

Nearest PDB structures (foldseek):
  3m77-assembly1_A  TM=9.712E-01  e=1.258E-08  Haemophilus influenzae
  3m75-assembly1_A  TM=9.676E-01  e=1.384E-08  Haemophilus influenzae
  3m74-assembly1_A  TM=9.685E-01  e=1.524E-08  Haemophilus influenzae
  3m73-assembly1_A  TM=9.709E-01  e=1.938E-08  Haemophilus influenzae
  3m78-assembly1_A  TM=9.713E-01  e=5.321E-08  Haemophilus influenzae